Protein AF-A0A1H9GLL8-F1 (afdb_monomer_lite)

Foldseek 3Di:
DDDDDPDDPDDPDPPPDQDWAAALQPRDIDRCLQKWKWDADPVQEIATPNVPPDDDDIHIHGLALVRLLVCQVVVSRCVRSVHNHHYDNCRSVVVLVVLLVQLLLLLLVLVVVVQKDFDQVRLLVCLQPAQFQAKEFELPDDVVSVVVSVVSNCVSPVDDPDDRDRHHYFHPHHQCSNCVSNVHHRTGIMTGGPDPSSNSSVSSRVSSCSHHVHDD

InterPro domains:
  IPR007393 YlxR domain [PF04296] (21-96)
  IPR029064 Ribosomal protein eL30-like superfamily [G3DSA:3.30.1330.30] (104-204)
  IPR029064 Ribosomal protein eL30-like superfamily [SSF55315] (104-196)
  IPR035931 YlxR-like superfamily [G3DSA:3.30.1230.10] (15-103)
  IPR035931 YlxR-like superfamily [SSF64376] (20-101)
  IPR037465 YlxR [PTHR34215] (19-122)
  IPR037465 YlxR [cd00279] (19-95)

Structure (mmCIF, N/CA/C/O backbone):
data_AF-A0A1H9GLL8-F1
#
_entry.id   AF-A0A1H9GLL8-F1
#
loop_
_atom_site.group_PDB
_atom_site.id
_atom_site.type_symbol
_atom_site.label_atom_id
_atom_site.label_alt_id
_atom_site.label_comp_id
_atom_site.label_asym_id
_atom_site.label_entity_id
_atom_site.label_seq_id
_atom_site.pdbx_PDB_ins_code
_atom_site.Cartn_x
_atom_site.Cartn_y
_atom_site.Cartn_z
_atom_site.occupancy
_atom_site.B_iso_or_equiv
_atom_site.auth_seq_id
_atom_site.auth_comp_id
_atom_site.auth_asym_id
_atom_site.auth_atom_id
_atom_site.pdbx_PDB_model_num
ATOM 1 N N . MET A 1 1 ? -13.116 59.631 -13.041 1.00 41.41 1 MET A N 1
ATOM 2 C CA . MET A 1 1 ? -12.600 58.515 -13.862 1.00 41.41 1 MET A CA 1
ATOM 3 C C . MET A 1 1 ? -11.089 58.535 -13.702 1.00 41.41 1 MET A C 1
ATOM 5 O O . MET A 1 1 ? -10.508 59.546 -14.055 1.00 41.41 1 MET A O 1
ATOM 9 N N . SER A 1 2 ? -10.424 57.568 -13.083 1.00 37.31 2 SER A N 1
ATOM 10 C CA . SER A 1 2 ? -10.786 56.169 -12.841 1.00 37.31 2 SER A CA 1
ATOM 11 C C . SER A 1 2 ? -10.232 55.664 -11.504 1.00 37.31 2 SER A C 1
ATOM 13 O O . SER A 1 2 ? -9.112 55.996 -11.127 1.00 37.31 2 SER A O 1
ATOM 15 N N . GLU A 1 3 ? -11.035 54.842 -10.829 1.00 41.56 3 GLU A N 1
ATOM 16 C CA . GLU A 1 3 ? -10.584 53.762 -9.944 1.00 41.56 3 GLU A CA 1
ATOM 17 C C . GLU A 1 3 ? -9.612 52.844 -10.696 1.00 41.56 3 GLU A C 1
ATOM 19 O O . GLU A 1 3 ? -9.967 52.384 -11.780 1.00 41.56 3 GLU A O 1
ATOM 24 N N . ALA A 1 4 ? -8.421 52.602 -10.140 1.00 40.38 4 ALA A N 1
ATOM 25 C CA . ALA A 1 4 ? -7.662 51.342 -10.209 1.00 40.38 4 ALA A CA 1
ATOM 26 C C . ALA A 1 4 ? -6.206 51.592 -9.782 1.00 40.38 4 ALA A C 1
ATOM 28 O O . ALA A 1 4 ? -5.455 52.220 -10.517 1.00 40.38 4 ALA A O 1
ATOM 29 N N . ASP A 1 5 ? -5.861 51.170 -8.562 1.00 35.56 5 ASP A N 1
ATOM 30 C CA . ASP A 1 5 ? -4.626 50.420 -8.235 1.00 35.56 5 ASP A CA 1
ATOM 31 C C . ASP A 1 5 ? -4.426 50.337 -6.713 1.00 35.56 5 ASP A C 1
ATOM 33 O O . ASP A 1 5 ? -3.374 50.623 -6.146 1.00 35.56 5 ASP A O 1
ATOM 37 N N . ALA A 1 6 ? -5.486 49.903 -6.032 1.00 45.72 6 ALA A N 1
ATOM 38 C CA . ALA A 1 6 ? -5.388 49.286 -4.720 1.00 45.72 6 ALA A CA 1
ATOM 39 C C . ALA A 1 6 ? -5.644 47.788 -4.915 1.00 45.72 6 ALA A C 1
ATOM 41 O O . ALA A 1 6 ? -6.778 47.339 -4.786 1.00 45.72 6 ALA A O 1
ATOM 42 N N . ILE A 1 7 ? -4.613 47.029 -5.296 1.00 40.50 7 ILE A N 1
ATOM 43 C CA . ILE A 1 7 ? -4.676 45.563 -5.346 1.00 40.50 7 ILE A CA 1
ATOM 44 C C . ILE A 1 7 ? -3.429 44.982 -4.667 1.00 40.50 7 ILE A C 1
ATOM 46 O O . ILE A 1 7 ? -2.330 44.965 -5.210 1.00 40.50 7 ILE A O 1
ATOM 50 N N . GLU A 1 8 ? -3.686 44.544 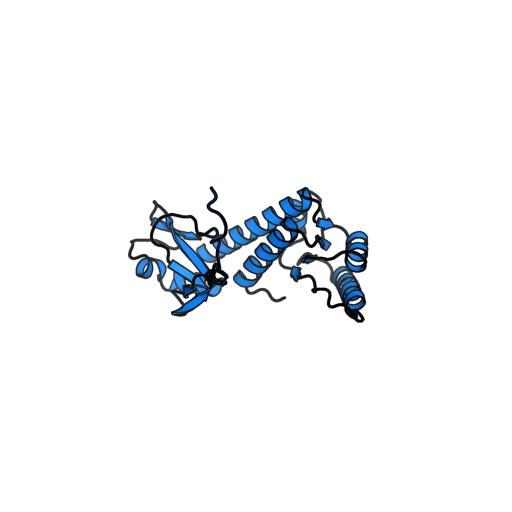-3.434 1.00 35.25 8 GLU A N 1
ATOM 51 C CA . GLU A 1 8 ? -3.253 43.278 -2.836 1.00 35.25 8 GLU A CA 1
ATOM 52 C C . GLU A 1 8 ? -1.754 43.001 -2.654 1.00 35.25 8 GLU A C 1
ATOM 54 O O . GLU A 1 8 ? -1.113 42.243 -3.378 1.00 35.25 8 GLU A O 1
ATOM 59 N N . THR A 1 9 ? -1.253 43.419 -1.495 1.00 42.22 9 THR A N 1
ATOM 60 C CA . THR A 1 9 ? -0.510 42.490 -0.636 1.00 42.22 9 THR A CA 1
ATOM 61 C C . THR A 1 9 ? -1.481 41.450 -0.067 1.00 42.22 9 THR A C 1
ATOM 63 O O . THR A 1 9 ? -2.143 41.722 0.934 1.00 42.22 9 THR A O 1
ATOM 66 N N . VAL A 1 10 ? -1.570 40.269 -0.685 1.00 37.16 10 VAL A N 1
ATOM 67 C CA . VAL A 1 10 ? -2.126 39.065 -0.042 1.00 37.16 10 VAL A CA 1
ATOM 68 C C . VAL A 1 10 ? -0.998 38.098 0.302 1.00 37.16 10 VAL A C 1
ATOM 70 O O . VAL A 1 10 ? -0.410 37.422 -0.537 1.00 37.16 10 VAL A O 1
ATOM 73 N N . GLU A 1 11 ? -0.666 38.181 1.583 1.00 33.22 11 GLU A N 1
ATOM 74 C CA . GLU A 1 11 ? -0.110 37.193 2.502 1.00 33.22 11 GLU A CA 1
ATOM 75 C C . GLU A 1 11 ? 0.256 35.816 1.926 1.00 33.22 11 GLU A C 1
ATOM 77 O O . GLU A 1 11 ? -0.575 35.004 1.522 1.00 33.22 11 GLU A O 1
ATOM 82 N N . ALA A 1 12 ? 1.551 35.523 2.015 1.00 38.59 12 ALA A N 1
ATOM 83 C CA . ALA A 1 12 ? 2.093 34.179 1.982 1.00 38.59 12 ALA A CA 1
ATOM 84 C C . ALA A 1 12 ? 1.701 33.421 3.267 1.00 38.59 12 ALA A C 1
ATOM 86 O O . ALA A 1 12 ? 2.494 33.362 4.202 1.00 38.59 12 ALA A O 1
ATOM 87 N N . ASP A 1 13 ? 0.494 32.850 3.319 1.00 36.88 13 ASP A N 1
ATOM 88 C CA . ASP A 1 13 ? 0.120 31.860 4.344 1.00 36.88 13 ASP A CA 1
ATOM 89 C C . ASP A 1 13 ? -0.990 30.895 3.860 1.00 36.88 13 ASP A C 1
ATOM 91 O O . ASP A 1 13 ? -2.105 30.884 4.367 1.00 36.88 13 ASP A O 1
ATOM 95 N N . ASP A 1 14 ? -0.706 30.068 2.842 1.00 40.28 14 ASP A N 1
ATOM 96 C CA . ASP A 1 14 ? -1.518 28.865 2.541 1.00 40.28 14 ASP A CA 1
ATOM 97 C C . ASP A 1 14 ? -0.665 27.692 2.024 1.00 40.28 14 ASP A C 1
ATOM 99 O O . ASP A 1 14 ? -0.966 27.018 1.038 1.00 40.28 14 ASP A O 1
ATOM 103 N N . LEU A 1 15 ? 0.439 27.403 2.716 1.00 43.69 15 LEU A N 1
ATOM 104 C CA . LEU A 1 15 ? 0.996 26.048 2.700 1.00 43.69 15 LEU A CA 1
ATOM 105 C C . LEU A 1 15 ? 0.209 25.235 3.730 1.00 43.69 15 LEU A C 1
ATOM 107 O O . LEU A 1 15 ? 0.651 25.045 4.863 1.00 43.69 15 LEU A O 1
ATOM 111 N N . GLY A 1 16 ? -1.004 24.829 3.341 1.00 46.88 16 GLY A N 1
ATOM 112 C CA . GLY A 1 16 ? -1.979 24.150 4.189 1.00 46.88 16 GLY A CA 1
ATOM 113 C C . GLY A 1 16 ? -1.346 23.107 5.111 1.00 46.88 16 GLY A C 1
ATOM 114 O O . GLY A 1 16 ? -0.879 22.060 4.663 1.00 46.88 16 GLY A O 1
ATOM 115 N N . ARG A 1 17 ? -1.345 23.392 6.419 1.00 57.06 17 ARG A N 1
ATOM 116 C CA . ARG A 1 17 ? -0.891 22.458 7.457 1.00 57.06 17 ARG A CA 1
ATOM 117 C C . ARG A 1 17 ? -1.584 21.111 7.262 1.00 57.06 17 ARG A C 1
ATOM 119 O O . ARG A 1 17 ? -2.816 21.032 7.322 1.00 57.06 17 ARG A O 1
ATOM 126 N N . GLU A 1 18 ? -0.802 20.051 7.051 1.00 74.44 18 GLU A N 1
ATOM 127 C CA . GLU A 1 18 ? -1.325 18.686 7.060 1.00 74.44 18 GLU A CA 1
ATOM 128 C C . GLU A 1 18 ? -2.116 18.480 8.352 1.00 74.44 18 GLU A C 1
ATOM 130 O O . GLU A 1 18 ? -1.617 18.685 9.457 1.00 74.44 18 GLU A O 1
ATOM 135 N N . ARG A 1 19 ? -3.399 18.130 8.215 1.00 91.69 19 ARG A N 1
ATOM 136 C CA . ARG A 1 19 ? -4.266 17.940 9.375 1.00 91.69 19 ARG A CA 1
ATOM 137 C C . ARG A 1 19 ? -3.704 16.799 10.215 1.00 91.69 19 ARG A C 1
ATOM 139 O O . ARG A 1 19 ? -3.467 15.710 9.699 1.00 91.69 19 ARG A O 1
ATOM 146 N N . GLU A 1 20 ? -3.546 17.039 11.508 1.00 95.62 20 GLU A N 1
ATOM 147 C CA . GLU A 1 20 ? -3.076 16.028 12.449 1.00 95.62 20 GLU A CA 1
ATOM 148 C C . GLU A 1 20 ? -4.243 15.345 13.165 1.00 95.62 20 GLU A C 1
ATOM 150 O O . GLU A 1 20 ? -5.324 15.920 13.369 1.00 95.62 20 GLU A O 1
ATOM 155 N N . ARG A 1 21 ? -4.039 14.086 13.549 1.00 97.25 21 ARG A N 1
ATOM 156 C CA . ARG A 1 21 ? -5.002 13.281 14.305 1.00 97.25 21 ARG A CA 1
ATOM 157 C C . ARG A 1 21 ? -4.274 12.396 15.304 1.00 97.25 21 ARG A C 1
ATOM 159 O O . ARG A 1 21 ? -3.101 12.078 15.150 1.00 97.25 21 ARG A O 1
ATOM 166 N N . THR A 1 22 ? -5.000 11.959 16.325 1.00 98.12 22 THR A N 1
ATOM 167 C CA . THR A 1 22 ? -4.457 11.067 17.349 1.00 98.12 22 THR A CA 1
ATOM 168 C C . THR A 1 22 ? -4.755 9.611 17.013 1.00 98.12 22 THR A C 1
ATOM 170 O O . THR A 1 22 ? -5.918 9.233 16.845 1.00 98.12 22 THR A O 1
ATOM 173 N N . CYS A 1 23 ? -3.720 8.775 16.977 1.00 98.56 23 CYS A N 1
ATOM 174 C CA . CYS A 1 23 ? -3.880 7.328 16.882 1.00 98.56 23 CYS A CA 1
ATOM 175 C C . CYS A 1 23 ? -4.535 6.782 18.163 1.00 98.56 23 CYS A C 1
ATOM 177 O O . CYS A 1 23 ? -4.036 6.999 19.268 1.00 98.56 23 CYS A O 1
ATOM 179 N N . ILE A 1 24 ? -5.632 6.030 18.046 1.00 98.38 24 ILE A N 1
ATOM 180 C CA . ILE A 1 24 ? -6.344 5.483 19.218 1.00 98.38 24 ILE A CA 1
ATOM 181 C C . ILE A 1 24 ? -5.533 4.425 19.981 1.00 98.38 24 ILE A C 1
ATOM 183 O O . ILE A 1 24 ? -5.815 4.183 21.157 1.00 98.38 24 ILE A O 1
ATOM 187 N N . VAL A 1 25 ? -4.538 3.824 19.319 1.00 98.25 25 VAL A N 1
ATOM 188 C CA . VAL A 1 25 ? -3.659 2.785 19.869 1.00 98.25 25 VAL A CA 1
ATOM 189 C C . VAL A 1 25 ? -2.467 3.414 20.583 1.00 98.25 25 VAL A C 1
ATOM 191 O O . VAL A 1 25 ? -2.325 3.250 21.791 1.00 98.25 25 VAL A O 1
ATOM 194 N N . THR A 1 26 ? -1.640 4.172 19.854 1.00 97.75 26 THR A N 1
ATOM 195 C CA . THR A 1 26 ? -0.377 4.723 20.378 1.00 97.75 26 THR A CA 1
ATOM 196 C C . THR A 1 26 ? -0.556 6.038 21.130 1.00 97.75 26 THR A C 1
ATOM 198 O O . THR A 1 26 ? 0.344 6.450 21.851 1.00 97.75 26 THR A O 1
ATOM 201 N N . ARG A 1 27 ? -1.701 6.713 20.957 1.00 97.75 27 ARG A N 1
ATOM 202 C CA . ARG A 1 27 ? -1.983 8.071 21.459 1.00 97.75 27 ARG A CA 1
ATOM 203 C C . ARG A 1 27 ? -1.059 9.164 20.920 1.00 97.75 27 ARG A C 1
ATOM 205 O O . ARG A 1 27 ? -1.155 10.300 21.370 1.00 97.75 27 ARG A O 1
ATOM 212 N N . GLN A 1 28 ? -0.239 8.856 19.920 1.00 98.00 28 GLN A N 1
ATOM 213 C CA . GLN A 1 28 ? 0.573 9.847 19.222 1.00 98.00 28 GLN A CA 1
ATOM 214 C C . GLN A 1 28 ? -0.295 10.710 18.304 1.00 98.00 28 GLN A C 1
ATOM 216 O O . GLN A 1 28 ? -1.242 10.211 17.685 1.00 98.00 28 GLN A O 1
ATOM 221 N N . VAL A 1 29 ? 0.047 11.995 18.224 1.00 97.88 29 VAL A N 1
ATOM 222 C CA . VAL A 1 29 ? -0.465 12.932 17.223 1.00 97.88 29 VAL A CA 1
ATOM 223 C C . VAL A 1 29 ? 0.399 12.778 15.977 1.00 97.88 29 VAL A C 1
ATOM 225 O O . VAL A 1 29 ? 1.619 12.872 16.063 1.00 97.88 29 VAL A O 1
ATOM 228 N N . LEU A 1 30 ? -0.231 12.457 14.852 1.00 96.75 30 LEU A N 1
ATOM 229 C CA . LEU A 1 30 ? 0.436 12.189 13.583 1.00 96.75 30 LEU A CA 1
ATOM 230 C C . LEU A 1 30 ? -0.312 12.904 12.450 1.00 96.75 30 LEU A C 1
ATOM 232 O O . LEU A 1 30 ? -1.535 13.090 12.556 1.00 96.75 30 LEU A O 1
ATOM 236 N N . PRO A 1 31 ? 0.371 13.247 11.347 1.00 96.12 31 PRO A N 1
ATOM 237 C CA . PRO A 1 31 ? -0.291 13.684 10.127 1.00 96.12 31 PRO A CA 1
ATOM 238 C C . PRO A 1 31 ? -1.320 12.651 9.659 1.00 96.12 31 PRO A C 1
ATOM 240 O O . PRO A 1 31 ? -1.116 11.441 9.782 1.00 96.12 31 PRO A O 1
ATOM 243 N N . GLU A 1 32 ? -2.440 13.093 9.081 1.00 95.06 32 GLU A N 1
ATOM 244 C CA . GLU A 1 32 ? -3.450 12.160 8.571 1.00 95.06 32 GLU A CA 1
ATOM 245 C C . GLU A 1 32 ? -2.872 11.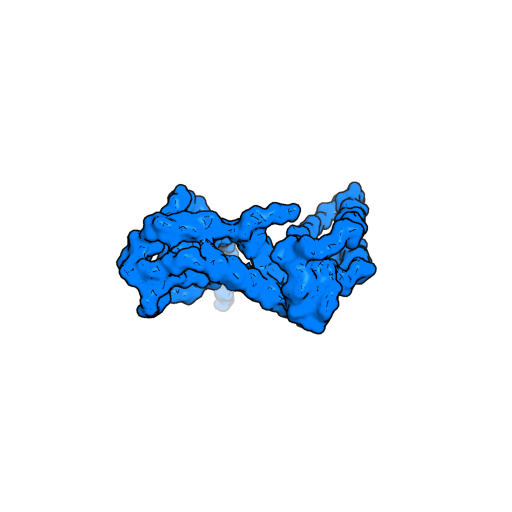178 7.532 1.00 95.06 32 GLU A C 1
ATOM 247 O O . GLU A 1 32 ? -3.374 10.058 7.410 1.00 95.06 32 GLU A O 1
ATOM 252 N N . THR A 1 33 ? -1.849 11.578 6.767 1.00 93.94 33 THR A N 1
ATOM 253 C CA . THR A 1 33 ? -1.090 10.751 5.800 1.00 93.94 33 THR A CA 1
ATOM 254 C C . THR A 1 33 ? -0.463 9.505 6.426 1.00 93.94 33 THR A C 1
ATOM 256 O O . THR A 1 33 ? -0.373 8.478 5.751 1.00 93.94 33 THR A O 1
ATOM 259 N N . ASP A 1 34 ? -0.183 9.544 7.726 1.00 96.19 34 ASP A N 1
ATOM 260 C CA . ASP A 1 34 ? 0.395 8.450 8.511 1.00 96.19 34 ASP A CA 1
ATOM 261 C C . ASP A 1 34 ? -0.656 7.618 9.258 1.00 96.19 34 ASP A C 1
ATOM 263 O O . ASP A 1 34 ? -0.328 6.736 10.058 1.00 96.19 34 ASP A O 1
ATOM 267 N N . LEU A 1 35 ? -1.937 7.877 8.992 1.00 97.69 35 LEU A N 1
ATOM 268 C CA . LEU A 1 35 ? -3.063 7.256 9.671 1.00 97.69 35 LEU A CA 1
ATOM 269 C C . LEU A 1 35 ? -4.089 6.685 8.677 1.00 97.69 35 LEU A C 1
ATOM 271 O O . LEU A 1 35 ? -4.272 7.143 7.542 1.00 97.69 35 LEU A O 1
ATOM 275 N N . ILE A 1 36 ? -4.830 5.685 9.141 1.00 98.12 36 ILE A N 1
ATOM 276 C CA . ILE A 1 36 ? -6.033 5.155 8.507 1.00 98.12 36 ILE A CA 1
ATOM 277 C C . ILE A 1 36 ? -7.236 5.568 9.350 1.00 98.12 36 ILE A C 1
ATOM 279 O O . ILE A 1 36 ? -7.269 5.355 10.565 1.00 98.12 36 ILE A O 1
ATOM 283 N N . ARG A 1 37 ? -8.241 6.147 8.688 1.00 98.12 37 ARG A N 1
ATOM 284 C CA . ARG A 1 37 ? -9.534 6.451 9.295 1.00 98.12 37 ARG A CA 1
ATOM 285 C C . ARG A 1 37 ? -10.421 5.212 9.263 1.00 98.12 37 ARG A C 1
ATOM 287 O O . ARG A 1 37 ? -10.529 4.561 8.229 1.00 98.12 37 ARG A O 1
ATOM 294 N N . PHE A 1 38 ? -11.104 4.941 10.364 1.00 98.50 38 PHE A N 1
ATOM 295 C CA . PHE A 1 38 ? -12.112 3.896 10.488 1.00 98.50 38 PHE A CA 1
ATOM 296 C C . PHE A 1 38 ? -13.443 4.498 10.918 1.00 98.50 38 PHE A C 1
ATOM 298 O O . PHE A 1 38 ? -13.473 5.412 11.747 1.00 98.50 38 PHE A O 1
ATOM 305 N N . VAL A 1 39 ? -14.535 3.989 10.359 1.00 97.44 39 VAL A N 1
ATOM 306 C CA . VAL A 1 39 ? -15.902 4.463 10.615 1.00 97.44 39 VAL A CA 1
ATOM 307 C C . VAL A 1 39 ? -16.847 3.274 10.823 1.00 97.44 39 VAL A C 1
ATOM 309 O O . VAL A 1 39 ? -16.548 2.176 10.345 1.00 97.44 39 VAL A O 1
ATOM 312 N N . PRO A 1 40 ? -17.976 3.462 11.525 1.00 96.62 40 PRO A N 1
ATOM 313 C CA . PRO A 1 40 ? -19.048 2.478 11.557 1.00 96.62 40 PRO A CA 1
ATOM 314 C C . PRO A 1 40 ? -19.779 2.441 10.212 1.00 96.62 40 PRO A C 1
ATOM 316 O O . PRO A 1 40 ? -20.176 3.481 9.685 1.00 96.62 40 PRO A O 1
ATOM 319 N N . ALA A 1 41 ? -19.986 1.245 9.679 1.00 93.94 41 ALA A N 1
ATOM 320 C CA . ALA A 1 41 ? -20.963 0.993 8.633 1.00 93.94 41 ALA A CA 1
ATOM 321 C C . ALA A 1 41 ? -22.385 0.898 9.235 1.00 93.94 41 ALA A C 1
ATOM 323 O O . ALA A 1 41 ? -22.528 0.724 10.450 1.00 93.94 41 ALA A O 1
ATOM 324 N N . PRO A 1 42 ? -23.450 1.022 8.416 1.00 92.75 42 PRO A N 1
ATOM 325 C CA . PRO A 1 42 ? -24.834 0.972 8.900 1.00 92.75 42 PRO A CA 1
ATOM 326 C C . PRO A 1 42 ? -25.213 -0.331 9.617 1.00 92.75 42 PRO A C 1
ATOM 328 O O . PRO A 1 42 ? -26.085 -0.324 10.477 1.00 92.75 42 PRO A O 1
ATOM 331 N N . ASP A 1 43 ? -24.543 -1.434 9.286 1.00 93.38 43 ASP A N 1
ATOM 332 C CA . ASP A 1 43 ? -24.703 -2.752 9.912 1.00 93.38 43 ASP A CA 1
ATOM 333 C C . ASP A 1 43 ? -23.935 -2.895 11.244 1.00 93.38 43 ASP A C 1
ATOM 335 O O . ASP A 1 43 ? -23.949 -3.957 11.863 1.00 93.38 43 ASP A O 1
ATOM 339 N N . GLY A 1 44 ? -23.245 -1.839 11.690 1.00 92.50 44 GLY A N 1
ATOM 340 C CA . GLY A 1 44 ? -22.419 -1.838 12.896 1.00 92.50 44 GLY A CA 1
ATOM 341 C C . GLY A 1 44 ? -21.005 -2.389 12.690 1.00 92.50 44 GLY A C 1
ATOM 342 O O . GLY A 1 44 ? -20.231 -2.443 13.651 1.00 92.50 44 GLY A O 1
ATOM 343 N N . THR A 1 45 ? -20.616 -2.767 11.472 1.00 95.88 45 THR A N 1
ATOM 344 C CA . THR A 1 45 ? -19.255 -3.239 11.188 1.00 95.88 45 THR A CA 1
ATOM 345 C C . THR A 1 45 ? -18.279 -2.062 11.107 1.00 95.88 45 THR A C 1
ATOM 347 O O . THR A 1 45 ? -18.591 -1.005 10.562 1.00 95.88 45 THR A O 1
ATOM 350 N N . VAL A 1 46 ? -17.067 -2.212 11.642 1.00 97.44 46 VAL A N 1
ATOM 351 C CA . VAL A 1 46 ? -16.002 -1.208 11.472 1.00 97.44 46 VAL A CA 1
ATOM 352 C C . VAL A 1 46 ? -15.361 -1.365 10.096 1.00 97.44 46 VAL A C 1
ATOM 354 O O . VAL A 1 46 ? -14.859 -2.438 9.770 1.00 97.44 46 VAL A O 1
ATOM 357 N N . VAL A 1 47 ? -15.314 -0.282 9.318 1.00 95.75 47 VAL A N 1
ATOM 358 C CA . VAL A 1 47 ? -14.723 -0.268 7.972 1.00 95.75 47 VAL A CA 1
ATOM 359 C C . VAL A 1 47 ? -13.605 0.762 7.847 1.00 95.75 47 VAL A C 1
ATOM 361 O O . VAL A 1 47 ? -13.629 1.816 8.486 1.00 95.75 47 VAL A O 1
ATOM 364 N N . ALA A 1 48 ? -12.620 0.461 7.000 1.00 97.25 48 ALA A N 1
ATOM 365 C CA . ALA A 1 48 ? -11.513 1.359 6.695 1.00 97.25 48 ALA A CA 1
ATOM 366 C C . ALA A 1 48 ? -11.913 2.393 5.631 1.00 97.25 48 ALA A C 1
ATOM 368 O O . ALA A 1 48 ? -12.120 2.071 4.460 1.00 97.25 48 ALA A O 1
ATOM 369 N N . ASP A 1 49 ? -11.956 3.664 6.016 1.00 96.81 49 ASP A N 1
ATOM 370 C CA . ASP A 1 49 ? -12.190 4.789 5.116 1.00 96.81 49 ASP A CA 1
ATOM 371 C C . ASP A 1 49 ? -10.868 5.252 4.484 1.00 96.81 49 ASP A C 1
ATOM 373 O O . ASP A 1 49 ? -10.306 6.304 4.803 1.00 96.81 49 ASP A O 1
ATOM 377 N N . LEU A 1 50 ? -10.346 4.437 3.563 1.00 94.12 50 LEU A N 1
ATOM 378 C CA . LEU A 1 50 ? -9.041 4.664 2.932 1.00 94.12 50 LEU A CA 1
ATOM 379 C C . LEU A 1 50 ? -8.963 5.964 2.118 1.00 94.12 50 LEU A C 1
ATOM 381 O O . LEU A 1 50 ? -7.847 6.427 1.855 1.00 94.12 50 LEU A O 1
ATOM 385 N N . ARG A 1 51 ? -10.114 6.524 1.713 1.00 91.31 51 ARG A N 1
ATOM 386 C CA . ARG A 1 51 ? -10.242 7.784 0.960 1.00 91.31 51 ARG A CA 1
ATOM 387 C C . ARG A 1 51 ? -10.631 8.979 1.835 1.00 91.31 51 ARG A C 1
ATOM 389 O O . ARG A 1 51 ? -10.596 10.092 1.321 1.00 91.31 51 ARG A O 1
ATOM 396 N N . ARG A 1 52 ? -10.967 8.762 3.112 1.00 94.25 52 ARG A N 1
ATOM 397 C CA . ARG A 1 52 ? -11.384 9.787 4.088 1.00 94.25 52 ARG A CA 1
ATOM 398 C C . ARG A 1 52 ? -12.641 10.555 3.663 1.00 94.25 52 ARG A C 1
ATOM 400 O O . ARG A 1 52 ? -12.707 11.771 3.814 1.00 94.25 52 ARG A O 1
ATOM 407 N N . ARG A 1 53 ? -13.618 9.862 3.074 1.00 94.81 53 ARG A N 1
ATOM 408 C CA . ARG A 1 53 ? -14.831 10.479 2.498 1.00 94.81 53 ARG A CA 1
ATOM 409 C C . ARG A 1 53 ? -16.133 9.979 3.106 1.00 94.81 53 ARG A C 1
ATOM 411 O O . ARG A 1 53 ? -17.186 10.507 2.762 1.00 94.81 53 ARG A O 1
ATOM 418 N N . LEU A 1 54 ? -16.088 8.977 3.981 1.00 94.56 54 LEU A N 1
ATOM 419 C CA . LEU A 1 54 ? -17.307 8.445 4.579 1.00 94.56 54 LEU A CA 1
ATOM 420 C C . LEU A 1 54 ? -17.857 9.415 5.643 1.00 94.56 54 LEU A C 1
ATOM 422 O O . LEU A 1 54 ? -17.075 10.020 6.389 1.00 94.56 54 LEU A O 1
ATOM 426 N N . PRO A 1 55 ? -19.185 9.602 5.722 1.00 93.38 55 PRO A N 1
ATOM 427 C CA . PRO A 1 55 ? -19.785 10.516 6.687 1.00 93.38 55 PRO A CA 1
ATOM 428 C C . PRO A 1 55 ? -19.646 10.000 8.128 1.00 93.38 55 PRO A C 1
ATOM 430 O O . PRO A 1 55 ? -19.325 8.838 8.374 1.00 93.38 55 PRO A O 1
ATOM 433 N N . GLY A 1 56 ? -19.913 10.878 9.096 1.00 90.50 56 GLY A N 1
ATOM 434 C CA . GLY A 1 56 ? -20.003 10.518 10.513 1.00 90.50 56 GLY A CA 1
ATOM 435 C C . GLY A 1 56 ? -18.682 10.547 11.289 1.00 90.50 56 GLY A C 1
ATOM 436 O O . GLY A 1 56 ? -17.627 10.971 10.804 1.00 90.50 56 GLY A O 1
ATOM 437 N N . ARG A 1 57 ? -18.749 10.121 12.555 1.00 93.00 57 ARG A N 1
ATOM 438 C CA . ARG A 1 57 ? -17.589 10.068 13.454 1.00 93.00 57 ARG A CA 1
ATOM 439 C C . ARG A 1 57 ? -16.648 8.956 13.001 1.00 93.00 57 ARG A C 1
ATOM 441 O O . ARG A 1 57 ? -17.029 7.793 12.980 1.00 93.00 57 ARG A O 1
ATOM 448 N N . GLY A 1 58 ? -15.408 9.325 12.691 1.00 96.06 58 GLY A N 1
ATOM 449 C CA . GLY A 1 58 ? -14.332 8.368 12.455 1.00 96.06 58 GLY A CA 1
ATOM 450 C C . GLY A 1 58 ? -13.274 8.420 13.548 1.00 96.06 58 GLY A C 1
ATOM 451 O O . GLY A 1 58 ? -13.146 9.422 14.254 1.00 96.06 58 GLY A O 1
ATOM 452 N N . VAL A 1 59 ? -12.506 7.345 13.658 1.00 98.06 59 VAL A N 1
ATOM 453 C CA . VAL A 1 59 ? -11.332 7.226 14.532 1.00 98.06 59 VAL A CA 1
ATOM 454 C C . VAL A 1 59 ? -10.108 6.875 13.703 1.00 98.06 59 VAL A C 1
ATOM 456 O O . VAL A 1 59 ? -10.240 6.398 12.579 1.00 98.06 59 VAL A O 1
ATOM 459 N N . TRP A 1 60 ? -8.921 7.123 14.242 1.00 98.50 60 TRP A N 1
ATOM 460 C CA . TRP A 1 60 ? -7.677 7.019 13.489 1.00 98.50 60 TRP A CA 1
ATOM 461 C C . TRP A 1 60 ? -6.736 6.007 14.129 1.00 98.50 60 TRP A C 1
ATOM 463 O O . TRP A 1 60 ? -6.591 5.969 15.351 1.00 98.50 60 TRP A O 1
ATOM 473 N N . VAL A 1 61 ? -6.097 5.191 13.301 1.00 98.62 61 VAL A N 1
ATOM 474 C CA . VAL A 1 61 ? -5.051 4.238 13.695 1.00 98.62 61 VAL A CA 1
ATOM 475 C C . VAL A 1 61 ? -3.841 4.485 12.801 1.00 98.62 61 VAL A C 1
ATOM 477 O O . VAL A 1 61 ? -4.022 4.829 11.637 1.00 98.62 61 VAL A O 1
ATOM 480 N N . SER A 1 62 ? -2.626 4.325 13.323 1.00 98.44 62 SER A N 1
ATOM 481 C CA . SER A 1 62 ? -1.387 4.348 12.533 1.00 98.44 62 SER A CA 1
ATOM 482 C C . SER A 1 62 ? -1.495 3.467 11.290 1.00 98.44 62 SER A C 1
ATOM 484 O O . SER A 1 62 ? -2.138 2.417 11.326 1.00 98.44 62 SER A O 1
ATOM 486 N N . LEU A 1 63 ? -0.889 3.917 10.189 1.00 97.88 63 LEU A N 1
ATOM 487 C CA . LEU A 1 63 ? -0.757 3.171 8.937 1.00 97.88 63 LEU A CA 1
ATOM 488 C C . LEU A 1 63 ? 0.196 1.980 9.130 1.00 97.88 63 LEU A C 1
ATOM 490 O O . LEU A 1 63 ? 1.321 1.980 8.647 1.00 97.88 63 LEU A O 1
ATOM 494 N N . ASP A 1 64 ? -0.268 0.995 9.887 1.00 97.94 64 ASP A N 1
ATOM 495 C CA . ASP A 1 64 ? 0.500 -0.140 10.379 1.00 97.94 64 ASP A CA 1
ATOM 496 C C . ASP A 1 64 ? -0.471 -1.292 10.688 1.00 97.94 64 ASP A C 1
ATOM 498 O O . ASP A 1 64 ? -1.479 -1.114 11.390 1.00 97.94 64 ASP A O 1
ATOM 502 N N . ARG A 1 65 ? -0.191 -2.472 10.134 1.00 98.44 65 ARG A N 1
ATOM 503 C CA . ARG A 1 65 ? -1.045 -3.656 10.258 1.00 98.44 65 ARG A CA 1
ATOM 504 C C . ARG A 1 65 ? -1.159 -4.141 11.699 1.00 98.44 65 ARG A C 1
ATOM 506 O O . ARG A 1 65 ? -2.264 -4.474 12.136 1.00 98.44 65 ARG A O 1
ATOM 513 N N . GLU A 1 66 ? -0.067 -4.133 12.457 1.00 98.25 66 GLU A N 1
ATOM 514 C CA . GLU A 1 66 ? -0.057 -4.546 13.861 1.00 98.25 66 GLU A CA 1
ATOM 515 C C . GLU A 1 66 ? -0.891 -3.601 14.723 1.00 98.25 6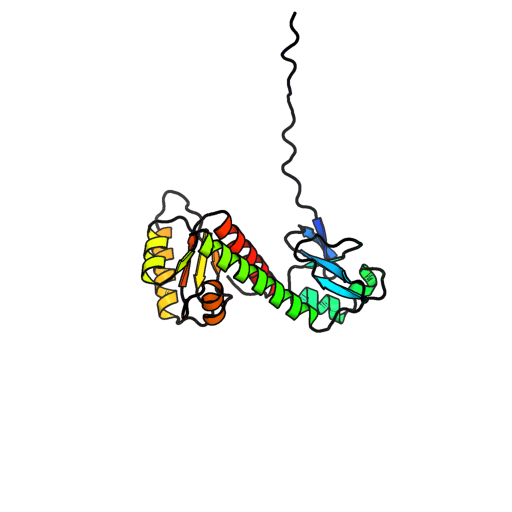6 GLU A C 1
ATOM 517 O O . GLU A 1 66 ? -1.637 -4.053 15.593 1.00 98.25 66 GLU A O 1
ATOM 522 N N . ARG A 1 67 ? -0.853 -2.292 14.450 1.00 98.56 67 ARG A N 1
ATOM 523 C CA . ARG A 1 67 ? -1.690 -1.315 15.165 1.00 98.56 67 ARG A CA 1
ATOM 524 C C . ARG A 1 67 ? -3.169 -1.507 14.876 1.00 98.56 67 ARG A C 1
ATOM 526 O O . ARG A 1 67 ? -3.980 -1.398 15.797 1.00 98.56 67 ARG A O 1
ATOM 533 N N . VAL A 1 68 ? -3.543 -1.846 13.644 1.00 98.62 68 VAL A N 1
ATOM 534 C CA . VAL A 1 68 ? -4.937 -2.207 13.341 1.00 98.62 68 VAL A CA 1
ATOM 535 C C . VAL A 1 68 ? -5.334 -3.484 14.085 1.00 98.62 68 VAL A C 1
ATOM 537 O O . VAL A 1 68 ? -6.374 -3.492 14.745 1.00 98.62 68 VAL A O 1
ATOM 540 N N . ALA A 1 69 ? -4.496 -4.523 14.070 1.00 98.50 69 ALA A N 1
ATOM 541 C CA . ALA A 1 69 ? -4.753 -5.768 14.799 1.00 98.50 69 ALA A CA 1
ATOM 542 C C . ALA A 1 69 ? -4.876 -5.540 16.319 1.00 98.50 69 ALA A C 1
ATOM 544 O O . ALA A 1 69 ? -5.771 -6.078 16.976 1.00 98.50 69 ALA A O 1
ATOM 545 N N . GLU A 1 70 ? -4.028 -4.683 16.887 1.00 98.50 70 GLU A N 1
ATOM 546 C CA . GLU A 1 70 ? -4.078 -4.295 18.293 1.00 98.50 70 GLU A CA 1
ATOM 547 C C . GLU A 1 70 ? -5.389 -3.571 18.637 1.00 98.50 70 GLU A C 1
ATOM 549 O O . GLU A 1 70 ? -6.001 -3.870 19.668 1.00 98.50 70 GLU A O 1
ATOM 554 N N . ALA A 1 71 ? -5.852 -2.662 17.771 1.00 98.31 71 ALA A N 1
ATOM 555 C CA . ALA A 1 71 ? -7.118 -1.956 17.949 1.00 98.31 71 ALA A CA 1
ATOM 556 C C . ALA A 1 71 ? -8.326 -2.905 17.949 1.00 98.31 71 ALA A C 1
ATOM 558 O O . ALA A 1 71 ? -9.241 -2.715 18.757 1.00 98.31 71 ALA A O 1
ATOM 559 N N . VAL A 1 72 ? -8.309 -3.933 17.089 1.00 98.06 72 VAL A N 1
ATOM 560 C CA . VAL A 1 72 ? -9.322 -5.002 17.061 1.00 98.06 72 VAL A CA 1
ATOM 561 C C . VAL A 1 72 ? -9.284 -5.796 18.366 1.00 98.06 72 VAL A C 1
ATOM 563 O O . VAL A 1 72 ? -10.277 -5.840 19.090 1.00 98.06 72 VAL A O 1
ATOM 566 N N . ARG A 1 73 ? -8.121 -6.356 18.719 1.00 97.81 73 ARG A N 1
ATOM 567 C CA . ARG A 1 73 ? -7.944 -7.224 19.894 1.00 97.81 73 ARG A CA 1
ATOM 568 C C . ARG A 1 73 ? -8.313 -6.536 21.209 1.00 97.81 73 ARG A C 1
ATOM 570 O O . ARG A 1 73 ? -8.870 -7.169 22.098 1.00 97.81 73 ARG A O 1
ATOM 577 N N . LYS A 1 74 ? -7.995 -5.245 21.349 1.00 96.81 74 LYS A N 1
ATOM 578 C CA . LYS A 1 74 ? -8.317 -4.437 22.540 1.00 96.81 74 LYS A CA 1
ATOM 579 C C . LYS A 1 74 ? -9.715 -3.801 22.489 1.00 96.81 74 LYS A C 1
ATOM 581 O O . LYS A 1 74 ? -10.044 -3.015 23.375 1.00 96.81 74 LYS A O 1
ATOM 586 N N . ASN A 1 75 ? -10.517 -4.095 21.461 1.00 95.50 75 ASN A N 1
ATOM 587 C CA . ASN A 1 75 ? -11.845 -3.520 21.233 1.00 95.50 75 ASN A CA 1
ATOM 588 C C . ASN A 1 75 ? -11.869 -1.973 21.310 1.00 95.50 75 ASN A C 1
ATOM 590 O O . ASN A 1 75 ? -12.782 -1.356 21.866 1.00 95.50 75 ASN A O 1
ATOM 594 N N . LEU A 1 76 ? -10.831 -1.316 20.777 1.00 97.56 76 LEU A N 1
ATOM 595 C CA . LEU A 1 76 ? -10.677 0.141 20.891 1.00 97.56 76 LEU A CA 1
ATOM 596 C C . LEU A 1 76 ? -11.652 0.905 19.994 1.00 97.56 76 LEU A C 1
ATOM 598 O O . LEU A 1 76 ? -11.998 2.046 20.303 1.00 97.56 76 LEU A O 1
ATOM 602 N N . PHE A 1 77 ? -12.109 0.290 18.902 1.00 97.75 77 PHE A N 1
ATOM 603 C CA . PHE A 1 77 ? -13.044 0.919 17.975 1.00 97.75 77 PHE A CA 1
ATOM 604 C C . PHE A 1 77 ? -14.381 1.243 18.640 1.00 97.75 77 PHE A C 1
ATOM 606 O O . PHE A 1 77 ? -14.808 2.391 18.558 1.00 97.75 77 PHE A O 1
ATOM 613 N N . ALA A 1 78 ? -14.994 0.299 19.363 1.00 94.62 78 ALA A N 1
ATOM 614 C CA . ALA A 1 78 ? -16.262 0.531 20.060 1.00 94.62 78 ALA A CA 1
ATOM 615 C C . ALA A 1 78 ? -16.162 1.680 21.072 1.00 94.62 78 ALA A C 1
ATOM 617 O O . ALA A 1 78 ? -16.980 2.605 21.069 1.00 94.62 78 ALA A O 1
ATOM 618 N N . ARG A 1 79 ? -15.086 1.686 21.868 1.00 92.81 79 ARG A N 1
ATOM 619 C CA . ARG A 1 79 ? -14.819 2.742 22.851 1.00 92.81 79 ARG A CA 1
ATOM 620 C C . ARG A 1 79 ? -14.638 4.116 22.199 1.00 92.81 79 ARG A C 1
ATOM 622 O O . ARG A 1 79 ? -15.218 5.093 22.667 1.00 92.81 79 ARG A O 1
ATOM 629 N N . SER A 1 80 ? -13.828 4.210 21.146 1.00 94.44 80 SER A N 1
ATOM 630 C CA . SER A 1 80 ? -13.474 5.497 20.533 1.00 94.44 80 SER A CA 1
ATOM 631 C C . SER A 1 80 ? -14.552 6.034 19.585 1.00 94.44 80 SER A C 1
ATOM 633 O O . SER A 1 80 ? -14.724 7.251 19.485 1.00 94.44 80 SER A O 1
ATOM 635 N N . LEU A 1 81 ? -15.303 5.154 18.916 1.00 95.25 81 LEU A N 1
ATOM 636 C CA . LEU A 1 81 ? -16.442 5.535 18.074 1.00 95.25 81 LEU A CA 1
ATOM 637 C C . LEU A 1 81 ? -17.687 5.890 18.895 1.00 95.25 81 LEU A C 1
ATOM 639 O O . LEU A 1 81 ? -18.568 6.559 18.361 1.00 95.25 81 LEU A O 1
ATOM 643 N N . LYS A 1 82 ? -17.735 5.516 20.184 1.00 91.88 82 LYS A N 1
ATOM 644 C CA . LYS A 1 82 ? -18.892 5.705 21.078 1.00 91.88 82 LYS A CA 1
ATOM 645 C C . LYS A 1 82 ? -20.172 5.080 20.508 1.00 91.88 82 LYS A C 1
ATOM 647 O O . LYS A 1 82 ? -21.246 5.668 20.589 1.00 91.88 82 LYS A O 1
ATOM 652 N N . ALA A 1 83 ? -20.036 3.904 19.904 1.00 90.19 83 ALA A N 1
ATOM 653 C CA . ALA A 1 83 ? -21.120 3.174 19.261 1.00 90.19 83 ALA A CA 1
ATOM 654 C C . ALA A 1 83 ? -20.944 1.667 19.481 1.00 90.19 83 ALA A C 1
ATOM 656 O O . ALA A 1 83 ? -19.820 1.186 19.650 1.00 90.19 83 ALA A O 1
ATOM 657 N N . ALA A 1 84 ? -22.052 0.925 19.454 1.00 90.75 84 ALA A N 1
ATOM 658 C CA . ALA A 1 84 ? -22.035 -0.533 19.451 1.00 90.75 84 ALA A CA 1
ATOM 659 C C . ALA A 1 84 ? -21.594 -1.022 18.065 1.00 90.75 84 ALA A C 1
ATOM 661 O O . ALA A 1 84 ? -22.409 -1.170 17.159 1.00 90.75 84 ALA A O 1
ATOM 662 N N . VAL A 1 85 ? -20.286 -1.203 17.892 1.00 95.12 85 VAL A N 1
ATOM 663 C CA . VAL A 1 85 ? -19.684 -1.641 16.629 1.00 95.12 85 VAL A CA 1
ATOM 664 C C . VAL A 1 85 ? -18.864 -2.901 16.827 1.00 95.12 85 VAL A C 1
ATOM 666 O O . VAL A 1 85 ? -18.319 -3.141 17.908 1.00 95.12 85 VAL A O 1
ATOM 669 N N . LYS A 1 86 ? -18.723 -3.675 15.756 1.00 94.00 86 LYS A N 1
ATOM 670 C CA . LYS A 1 86 ? -17.890 -4.872 15.717 1.00 94.00 86 LYS A CA 1
ATOM 671 C C . LYS A 1 86 ? -16.767 -4.678 14.709 1.00 94.00 86 LYS A C 1
ATOM 673 O O . LYS A 1 86 ? -17.012 -4.456 13.528 1.00 94.00 86 LYS A O 1
ATOM 678 N N . ALA A 1 87 ? -15.528 -4.781 15.178 1.00 96.12 87 ALA A N 1
ATOM 679 C CA . ALA A 1 87 ? -14.370 -4.889 14.301 1.00 96.12 87 ALA A CA 1
ATOM 680 C C . ALA A 1 87 ? -14.082 -6.381 14.056 1.00 96.12 87 ALA A C 1
ATOM 682 O O . ALA A 1 87 ? -13.806 -7.095 15.024 1.00 96.12 87 ALA A O 1
ATOM 683 N N . PRO A 1 88 ? -14.190 -6.886 12.813 1.00 94.88 88 PRO A N 1
ATOM 684 C CA . PRO A 1 88 ? -13.852 -8.273 12.503 1.00 94.88 88 PRO A CA 1
ATOM 685 C C . PRO A 1 88 ? -12.380 -8.575 12.808 1.00 94.88 88 PRO A C 1
ATOM 687 O O . PRO A 1 88 ? -11.530 -7.700 12.648 1.00 94.88 88 PRO A O 1
ATOM 690 N N . ALA A 1 89 ? -12.074 -9.819 13.190 1.00 96.56 89 ALA A N 1
ATOM 691 C CA . ALA A 1 89 ? -10.692 -10.269 13.393 1.00 96.56 89 ALA A CA 1
ATOM 692 C C . ALA A 1 89 ? -9.832 -10.060 12.133 1.00 96.56 89 ALA A C 1
ATOM 694 O O . ALA A 1 89 ? -8.702 -9.599 12.238 1.00 96.56 89 ALA A O 1
ATOM 695 N N . GLU A 1 90 ? -10.433 -10.276 10.958 1.00 97.19 90 GLU A N 1
ATOM 696 C CA . GLU A 1 90 ? -9.797 -10.134 9.640 1.00 97.19 90 GLU A CA 1
ATOM 697 C C . GLU A 1 90 ? -9.684 -8.685 9.144 1.00 97.19 90 GLU A C 1
ATOM 699 O O . GLU A 1 90 ? -9.271 -8.445 8.011 1.00 97.19 90 GLU A O 1
ATOM 704 N N . LEU A 1 91 ? -10.078 -7.686 9.945 1.00 97.94 91 LEU A N 1
ATOM 705 C CA . LEU A 1 91 ? -9.998 -6.281 9.535 1.00 97.94 91 LEU A CA 1
ATOM 706 C C . LEU A 1 91 ? -8.586 -5.864 9.061 1.00 97.94 91 LEU A C 1
ATOM 708 O O . LEU A 1 91 ? -8.517 -5.144 8.064 1.00 97.94 91 LEU A O 1
ATOM 712 N N . PRO A 1 92 ? -7.468 -6.292 9.690 1.00 98.44 92 PRO A N 1
ATOM 713 C CA . PRO A 1 92 ? -6.133 -5.981 9.183 1.00 98.44 92 PRO A CA 1
ATOM 714 C C . PRO A 1 92 ? -5.884 -6.523 7.766 1.00 98.44 92 PRO A C 1
ATOM 716 O O . PRO A 1 92 ? -5.399 -5.797 6.899 1.00 98.44 92 PRO A O 1
ATOM 719 N N . ASP A 1 93 ? -6.293 -7.762 7.495 1.00 98.31 93 ASP A N 1
ATOM 720 C CA . ASP A 1 93 ? -6.139 -8.392 6.178 1.00 98.31 93 ASP A CA 1
ATOM 721 C C . ASP A 1 93 ? -7.033 -7.748 5.121 1.00 98.31 93 ASP A C 1
ATOM 723 O O . ASP A 1 93 ? -6.614 -7.517 3.987 1.00 98.31 93 ASP A O 1
ATOM 727 N N . GLN A 1 94 ? -8.249 -7.355 5.502 1.00 97.88 94 GLN A N 1
ATOM 728 C CA . GLN A 1 94 ? -9.138 -6.600 4.622 1.00 97.88 94 GLN A CA 1
ATOM 729 C C . GLN A 1 94 ? -8.536 -5.242 4.241 1.00 97.88 94 GLN A C 1
ATOM 731 O O . GLN A 1 94 ? -8.629 -4.830 3.083 1.00 97.88 94 GLN A O 1
ATOM 736 N N . VAL A 1 95 ? -7.906 -4.538 5.186 1.00 98.50 95 VAL A N 1
ATOM 737 C CA . VAL A 1 95 ? -7.219 -3.265 4.912 1.00 98.50 95 VAL A CA 1
ATOM 738 C C . VAL A 1 95 ? -6.055 -3.483 3.948 1.00 98.50 95 VAL A C 1
ATOM 740 O O . VAL A 1 95 ? -5.937 -2.738 2.971 1.00 98.50 95 VAL A O 1
ATOM 743 N N . GLU A 1 96 ? -5.229 -4.503 4.189 1.00 98.38 96 GLU A N 1
ATOM 744 C CA . GLU A 1 96 ? -4.114 -4.863 3.311 1.00 98.38 96 GLU A CA 1
ATOM 745 C C . GLU A 1 96 ? -4.599 -5.150 1.887 1.00 98.38 96 GLU A C 1
ATOM 747 O O . GLU A 1 96 ? -4.123 -4.529 0.932 1.00 98.38 96 GLU A O 1
ATOM 752 N N . ALA A 1 97 ? -5.595 -6.029 1.746 1.00 98.06 97 ALA A N 1
ATOM 753 C CA . ALA A 1 97 ? -6.164 -6.413 0.460 1.00 98.06 97 ALA A CA 1
ATOM 754 C C . ALA A 1 97 ? -6.685 -5.195 -0.317 1.00 98.06 97 ALA A C 1
ATOM 756 O O . ALA A 1 97 ? -6.411 -5.054 -1.510 1.00 98.06 97 ALA A O 1
ATOM 757 N N . ARG A 1 98 ? -7.369 -4.260 0.356 1.00 97.75 98 ARG A N 1
ATOM 758 C CA . ARG A 1 98 ? -7.869 -3.031 -0.281 1.00 97.75 98 ARG A CA 1
ATOM 759 C C . ARG A 1 98 ? -6.760 -2.054 -0.654 1.00 97.75 98 ARG A C 1
ATOM 761 O O . ARG A 1 98 ? -6.840 -1.429 -1.710 1.00 97.75 98 ARG A O 1
ATOM 768 N N . LEU A 1 99 ? -5.724 -1.899 0.170 1.00 98.25 99 LEU A N 1
ATOM 769 C CA . LEU A 1 99 ? -4.562 -1.074 -0.181 1.00 98.25 99 LEU A CA 1
ATOM 770 C C . LEU A 1 99 ? -3.811 -1.654 -1.390 1.00 98.25 99 LEU A C 1
ATOM 772 O O . LEU A 1 99 ? -3.432 -0.897 -2.287 1.00 98.25 99 LEU A O 1
ATOM 776 N N . ARG A 1 100 ? -3.664 -2.981 -1.445 1.00 98.25 100 ARG A N 1
ATOM 777 C CA . ARG A 1 100 ? -3.070 -3.722 -2.565 1.00 98.25 100 ARG A CA 1
ATOM 778 C C . ARG A 1 100 ? -3.876 -3.571 -3.848 1.00 98.25 100 ARG A C 1
ATOM 780 O O . ARG A 1 100 ? -3.314 -3.161 -4.862 1.00 98.25 100 ARG A O 1
ATOM 787 N N . GLU A 1 101 ? -5.189 -3.771 -3.787 1.00 97.88 101 GLU A N 1
ATOM 788 C CA . GLU A 1 101 ? -6.106 -3.545 -4.912 1.00 97.88 101 GLU A CA 1
ATOM 789 C C . GLU A 1 101 ? -6.012 -2.103 -5.442 1.00 97.88 101 GLU A C 1
ATOM 791 O O . GLU A 1 101 ? -5.893 -1.882 -6.648 1.00 97.88 101 GLU A O 1
ATOM 796 N N . LEU A 1 102 ? -5.994 -1.102 -4.552 1.00 97.38 102 LEU A N 1
ATOM 797 C CA . LEU A 1 102 ? -5.844 0.304 -4.939 1.00 97.38 102 LEU A CA 1
ATOM 798 C C . LEU A 1 102 ? -4.499 0.586 -5.620 1.00 97.38 102 LEU A C 1
ATOM 800 O O . LEU A 1 102 ? -4.455 1.365 -6.577 1.00 97.38 102 LEU A O 1
ATOM 804 N N . ALA A 1 103 ? -3.408 -0.002 -5.130 1.00 98.25 103 ALA A N 1
ATOM 805 C CA . ALA A 1 103 ? -2.090 0.163 -5.730 1.00 98.25 103 ALA A CA 1
ATOM 806 C C . ALA A 1 103 ? -2.020 -0.495 -7.118 1.00 98.25 103 ALA A C 1
ATOM 808 O O . ALA A 1 103 ? -1.655 0.174 -8.084 1.00 98.25 103 ALA A O 1
ATOM 809 N N . LEU A 1 104 ? -2.473 -1.742 -7.264 1.00 98.31 104 LEU A N 1
ATOM 810 C CA . LEU A 1 104 ? -2.514 -2.442 -8.555 1.00 98.31 104 LEU A CA 1
ATOM 811 C C . LEU A 1 104 ? -3.461 -1.768 -9.559 1.00 98.31 104 LEU A C 1
ATOM 813 O O . LEU A 1 104 ? -3.121 -1.616 -10.733 1.00 98.31 104 LEU A O 1
ATOM 817 N N . GLY A 1 105 ? -4.613 -1.267 -9.104 1.00 98.12 105 GLY A N 1
ATOM 818 C CA . GLY A 1 105 ? -5.521 -0.477 -9.937 1.00 98.12 105 GLY A CA 1
ATOM 819 C C . GLY A 1 105 ? -4.852 0.793 -10.475 1.00 98.12 105 GLY A C 1
ATOM 820 O O . GLY A 1 105 ? -4.955 1.102 -11.666 1.00 98.12 105 GLY A O 1
ATOM 821 N N . ARG A 1 106 ? -4.089 1.503 -9.631 1.00 98.31 106 ARG A N 1
ATOM 822 C CA . ARG A 1 106 ? -3.284 2.663 -10.052 1.00 98.31 106 ARG A CA 1
ATOM 823 C C . ARG A 1 106 ? -2.147 2.276 -10.989 1.00 98.31 106 ARG A C 1
ATOM 825 O O . ARG A 1 106 ? -1.862 3.035 -11.910 1.00 98.31 106 ARG A O 1
ATOM 832 N N . PHE A 1 107 ? -1.551 1.099 -10.817 1.00 98.31 107 PHE A N 1
ATOM 833 C CA . PHE A 1 107 ? -0.546 0.584 -11.744 1.00 98.31 107 PHE A CA 1
ATOM 834 C C . PHE A 1 107 ? -1.127 0.373 -13.148 1.00 98.31 107 PHE A C 1
ATOM 836 O O . PHE A 1 107 ? -0.560 0.835 -14.141 1.00 98.31 107 PHE A O 1
ATOM 843 N N . GLY A 1 108 ? -2.315 -0.235 -13.234 1.00 97.94 108 GLY A N 1
ATOM 844 C CA . GLY A 1 108 ? -3.043 -0.403 -14.492 1.00 97.94 108 GLY A CA 1
ATOM 845 C C . GLY A 1 108 ? -3.418 0.930 -15.153 1.00 97.94 108 GLY A C 1
ATOM 846 O O . GLY A 1 108 ? -3.302 1.070 -16.374 1.00 97.94 108 GLY A O 1
ATOM 847 N N . LEU A 1 109 ? -3.815 1.939 -14.368 1.00 97.94 109 LEU A N 1
ATOM 848 C CA . LEU A 1 109 ? -4.068 3.297 -14.871 1.00 97.94 109 LEU A CA 1
ATOM 849 C C . LEU A 1 109 ? -2.785 3.980 -15.365 1.00 97.94 109 LEU A C 1
ATOM 851 O O . LEU A 1 109 ? -2.790 4.550 -16.454 1.00 97.94 109 LEU A O 1
ATOM 855 N N . ALA A 1 110 ? -1.679 3.871 -14.623 1.00 98.19 110 ALA A N 1
ATOM 856 C CA . ALA A 1 110 ? -0.378 4.397 -15.035 1.00 98.19 110 ALA A CA 1
ATOM 857 C C . ALA A 1 110 ? 0.083 3.779 -16.363 1.00 98.19 110 ALA A C 1
ATOM 859 O O . ALA A 1 110 ? 0.537 4.495 -17.254 1.00 98.19 110 ALA A O 1
ATOM 860 N N . ARG A 1 111 ? -0.119 2.469 -16.554 1.00 97.25 111 ARG A N 1
ATOM 861 C CA . ARG A 1 111 ? 0.135 1.799 -17.837 1.00 97.25 111 ARG A CA 1
ATOM 862 C C . ARG A 1 111 ? -0.715 2.377 -18.965 1.00 97.25 111 ARG A C 1
ATOM 864 O O . ARG A 1 111 ? -0.179 2.679 -20.027 1.00 97.25 111 ARG A O 1
ATOM 871 N N . LYS A 1 112 ? -2.029 2.516 -18.758 1.00 97.12 112 LYS A N 1
ATOM 872 C CA . LYS A 1 112 ? -2.942 3.089 -19.767 1.00 97.12 112 LYS A CA 1
ATOM 873 C C . LYS A 1 112 ? -2.556 4.524 -20.141 1.00 97.12 112 LYS A C 1
ATOM 875 O O . LYS A 1 112 ? -2.709 4.895 -21.295 1.00 97.12 112 LYS A O 1
ATOM 880 N N . ALA A 1 113 ? -2.008 5.284 -19.196 1.00 97.50 113 ALA A N 1
ATOM 881 C CA . ALA A 1 113 ? -1.496 6.635 -19.412 1.00 97.50 113 ALA A CA 1
ATOM 882 C C . ALA A 1 113 ? -0.099 6.688 -20.072 1.00 97.50 113 ALA A C 1
ATOM 884 O O . ALA A 1 113 ? 0.472 7.768 -20.186 1.00 97.50 113 ALA A O 1
ATOM 885 N N . GLY A 1 114 ? 0.490 5.550 -20.461 1.00 97.12 114 GLY A N 1
ATOM 886 C CA . GLY A 1 114 ? 1.834 5.498 -21.049 1.00 97.12 114 GLY A CA 1
ATOM 887 C C . GLY A 1 114 ? 2.976 5.717 -20.048 1.00 97.12 114 GLY A C 1
ATOM 888 O O . GLY A 1 114 ? 4.125 5.852 -20.452 1.00 97.12 114 GLY A O 1
ATOM 889 N N . ALA A 1 115 ? 2.691 5.719 -18.742 1.00 97.81 115 ALA A N 1
ATOM 890 C CA . ALA A 1 115 ? 3.664 5.999 -17.686 1.00 97.81 115 ALA A CA 1
ATOM 891 C C . ALA A 1 115 ? 4.429 4.759 -17.186 1.00 97.81 115 ALA A C 1
ATOM 893 O O . ALA A 1 115 ? 5.161 4.854 -16.201 1.00 97.81 115 ALA A O 1
ATOM 894 N N . VAL A 1 116 ? 4.252 3.593 -17.816 1.00 98.00 116 VAL A N 1
ATOM 895 C CA . VAL A 1 116 ? 4.890 2.333 -17.404 1.00 98.00 116 VAL A CA 1
ATOM 896 C C . VAL A 1 116 ? 5.612 1.68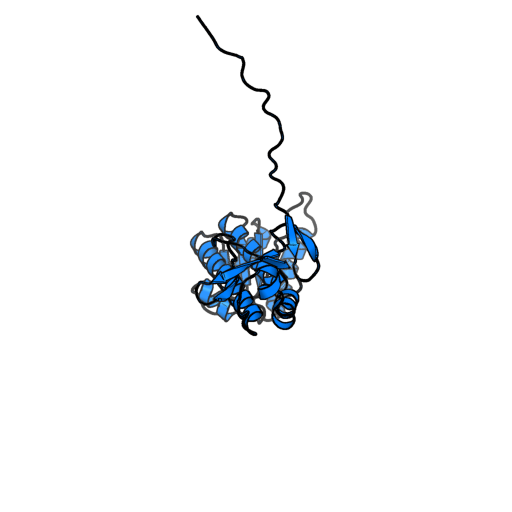7 -18.579 1.00 98.00 116 VAL A C 1
ATOM 898 O O . VAL A 1 116 ? 5.026 1.450 -19.636 1.00 98.00 116 VAL A O 1
ATOM 901 N N . VAL A 1 117 ? 6.874 1.329 -18.355 1.00 96.81 117 VAL A N 1
ATOM 902 C CA . VAL A 1 117 ? 7.719 0.574 -19.282 1.00 96.81 117 VAL A CA 1
ATOM 903 C C . VAL A 1 117 ? 8.008 -0.788 -18.661 1.00 96.81 117 VAL A C 1
ATOM 905 O O . VAL A 1 117 ? 8.612 -0.856 -17.601 1.00 96.81 117 VAL A O 1
ATOM 908 N N . ALA A 1 118 ? 7.596 -1.879 -19.308 1.00 95.12 118 ALA A N 1
ATOM 909 C CA . ALA A 1 118 ? 7.785 -3.239 -18.793 1.00 95.12 118 ALA A CA 1
ATOM 910 C C . ALA A 1 118 ? 8.748 -4.061 -19.662 1.00 95.12 118 ALA A C 1
ATOM 912 O O . ALA A 1 118 ? 8.734 -3.949 -20.893 1.00 95.12 118 ALA A O 1
ATOM 913 N N . GLY A 1 119 ? 9.530 -4.923 -19.010 1.00 91.19 119 GLY A N 1
ATOM 914 C CA . GLY A 1 119 ? 10.493 -5.830 -19.638 1.00 91.19 119 GLY A CA 1
ATOM 915 C C . GLY A 1 119 ? 11.942 -5.387 -19.440 1.00 91.19 119 GLY A C 1
ATOM 916 O O . GLY A 1 119 ? 12.264 -4.210 -19.576 1.00 91.19 119 GLY A O 1
ATOM 917 N N . PHE A 1 120 ? 12.814 -6.354 -19.157 1.00 92.19 120 PHE A N 1
ATOM 918 C CA . PHE A 1 120 ? 14.189 -6.145 -18.693 1.00 92.19 120 PHE A CA 1
ATOM 919 C C . PHE A 1 120 ? 14.980 -5.098 -19.504 1.00 92.19 120 PHE A C 1
ATOM 921 O O . PHE A 1 120 ? 15.294 -4.033 -18.981 1.00 92.19 120 PHE A O 1
ATOM 928 N N . SER A 1 121 ? 15.201 -5.326 -20.803 1.00 94.12 121 SER A N 1
ATOM 929 C CA . SER A 1 121 ? 16.000 -4.416 -21.643 1.00 94.12 121 SER A CA 1
ATOM 930 C C . SER A 1 121 ? 15.378 -3.022 -21.791 1.00 94.12 121 SER A C 1
ATOM 932 O O . SER A 1 121 ? 16.086 -2.024 -21.908 1.00 94.12 121 SER A O 1
ATOM 934 N N . LYS A 1 122 ? 14.041 -2.926 -21.768 1.00 95.69 122 LYS A N 1
ATOM 935 C CA . LYS A 1 122 ? 13.338 -1.636 -21.848 1.00 95.69 122 LYS A CA 1
ATOM 936 C C . LYS A 1 122 ? 13.466 -0.855 -20.545 1.00 95.69 122 LYS A C 1
ATOM 938 O O . LYS A 1 122 ? 13.609 0.362 -20.585 1.00 95.69 122 LYS A O 1
ATOM 943 N N . VAL A 1 123 ? 13.425 -1.554 -19.412 1.00 96.25 123 VAL A N 1
ATOM 944 C CA . VAL A 1 123 ? 13.642 -0.979 -18.082 1.00 96.25 123 VAL A CA 1
ATOM 945 C C . VAL A 1 123 ? 15.077 -0.479 -17.946 1.00 96.25 123 VAL A C 1
ATOM 947 O O . VAL A 1 123 ? 15.266 0.653 -17.513 1.00 96.25 123 VAL A O 1
ATOM 950 N N . GLU A 1 124 ? 16.079 -1.248 -18.379 1.00 94.94 124 GLU A N 1
ATOM 951 C CA . GLU A 1 124 ? 17.474 -0.781 -18.393 1.00 94.94 124 GLU A CA 1
ATOM 952 C C . GLU A 1 124 ? 17.653 0.484 -19.242 1.00 94.94 124 GLU A C 1
ATOM 954 O O . GLU A 1 124 ? 18.273 1.450 -18.793 1.00 94.94 124 GLU A O 1
ATOM 959 N N . ALA A 1 125 ? 17.066 0.510 -20.443 1.00 95.12 125 ALA A N 1
ATOM 960 C CA . ALA A 1 125 ? 17.093 1.692 -21.299 1.00 95.12 125 ALA A CA 1
ATOM 961 C C . ALA A 1 125 ? 16.392 2.896 -20.647 1.00 95.12 125 ALA A C 1
ATOM 963 O O . ALA A 1 125 ? 16.895 4.015 -20.737 1.00 95.12 125 ALA A O 1
ATOM 964 N N . ALA A 1 126 ? 15.264 2.673 -19.964 1.00 95.69 126 ALA A N 1
ATOM 965 C CA . ALA A 1 126 ? 14.543 3.721 -19.247 1.00 95.69 126 ALA A CA 1
ATOM 966 C C . ALA A 1 126 ? 15.355 4.274 -18.065 1.00 95.69 126 ALA A C 1
ATOM 968 O O . ALA A 1 126 ? 15.436 5.484 -17.901 1.00 95.69 126 ALA A O 1
ATOM 969 N N . ILE A 1 127 ? 16.037 3.423 -17.291 1.00 94.38 127 ILE A N 1
ATOM 970 C CA . ILE A 1 127 ? 16.936 3.859 -16.205 1.00 94.38 127 ILE A CA 1
ATOM 971 C C . ILE A 1 127 ? 18.048 4.774 -16.735 1.00 94.38 127 ILE A C 1
ATOM 973 O O . ILE A 1 127 ? 18.430 5.740 -16.074 1.00 94.38 127 ILE A O 1
ATOM 977 N N . ALA A 1 128 ? 18.578 4.475 -17.923 1.00 91.25 128 ALA A N 1
ATOM 978 C CA . ALA A 1 128 ? 19.662 5.252 -18.510 1.00 91.25 128 ALA A CA 1
ATOM 979 C C . ALA A 1 128 ? 19.222 6.651 -18.978 1.00 91.25 128 ALA A C 1
ATOM 981 O O . ALA A 1 128 ? 20.010 7.591 -18.873 1.00 91.25 128 ALA A O 1
ATOM 982 N N . ARG A 1 129 ? 17.992 6.794 -19.490 1.00 90.94 129 ARG A N 1
ATOM 983 C CA . ARG A 1 129 ? 17.558 7.999 -20.223 1.00 90.94 129 ARG A CA 1
ATOM 984 C C . ARG A 1 129 ? 16.445 8.807 -19.549 1.00 90.94 129 ARG A C 1
ATOM 986 O O . ARG A 1 129 ? 16.403 10.018 -19.722 1.00 90.94 129 ARG A O 1
ATOM 993 N N . ASP A 1 130 ? 15.550 8.154 -18.811 1.00 92.75 130 ASP A N 1
ATOM 994 C CA . ASP A 1 130 ? 14.299 8.737 -18.328 1.00 92.75 130 ASP A CA 1
ATOM 995 C C . ASP A 1 130 ? 14.400 9.132 -16.847 1.00 92.75 130 ASP A C 1
ATOM 997 O O . ASP A 1 130 ? 15.174 8.564 -16.070 1.00 92.75 130 ASP A O 1
ATOM 1001 N N . GLN A 1 131 ? 13.567 10.086 -16.426 1.00 92.81 131 GLN A N 1
ATOM 1002 C CA . GLN A 1 131 ? 13.320 10.336 -15.008 1.00 92.81 131 GLN A CA 1
ATOM 1003 C C . GLN A 1 131 ? 12.221 9.393 -14.513 1.00 92.81 131 GLN A C 1
ATOM 1005 O O . GLN A 1 131 ? 11.091 9.400 -15.010 1.00 92.81 131 GLN A O 1
ATOM 1010 N N . LEU A 1 132 ? 12.547 8.581 -13.510 1.00 95.50 132 LEU A N 1
ATOM 1011 C CA . LEU A 1 132 ? 11.659 7.551 -12.983 1.00 95.50 132 LEU A CA 1
ATOM 1012 C C . LEU A 1 132 ? 11.083 7.976 -11.627 1.00 95.50 132 LEU A C 1
ATOM 1014 O O . LEU A 1 132 ? 11.805 8.468 -10.764 1.00 95.50 132 LEU A O 1
ATOM 1018 N N . ALA A 1 133 ? 9.783 7.765 -11.426 1.00 96.75 133 ALA A N 1
ATOM 1019 C CA . ALA A 1 133 ? 9.163 7.864 -10.104 1.00 96.75 133 ALA A CA 1
ATOM 1020 C C . ALA A 1 133 ? 9.377 6.580 -9.291 1.00 96.75 133 ALA A C 1
ATOM 1022 O O . ALA A 1 133 ? 9.544 6.636 -8.075 1.00 96.75 133 ALA A O 1
ATOM 1023 N N . GLY A 1 134 ? 9.391 5.424 -9.956 1.00 96.94 134 GLY A N 1
ATOM 1024 C CA . GLY A 1 134 ? 9.537 4.142 -9.286 1.00 96.94 134 GLY A CA 1
ATOM 1025 C C . GLY A 1 134 ? 10.059 3.044 -10.197 1.00 96.94 134 GLY A C 1
ATOM 1026 O O . GLY A 1 134 ? 9.979 3.126 -11.424 1.00 96.94 134 GLY A O 1
ATOM 1027 N N . LEU A 1 135 ? 10.587 2.004 -9.571 1.00 96.81 135 LEU A N 1
ATOM 1028 C CA . LEU A 1 135 ? 11.027 0.781 -10.211 1.00 96.81 135 LEU A CA 1
ATOM 1029 C C . LEU A 1 135 ? 10.361 -0.397 -9.503 1.00 96.81 135 LEU A C 1
ATOM 1031 O O . LEU A 1 135 ? 10.567 -0.621 -8.313 1.00 96.81 135 LEU A O 1
ATOM 1035 N N . VAL A 1 136 ? 9.581 -1.157 -10.258 1.00 96.88 136 VAL A N 1
ATOM 1036 C CA . VAL A 1 136 ? 8.879 -2.341 -9.783 1.00 96.88 136 VAL A CA 1
ATOM 1037 C C . VAL A 1 136 ? 9.676 -3.576 -10.167 1.00 96.88 136 VAL A C 1
ATOM 1039 O O . VAL A 1 136 ? 10.025 -3.764 -11.335 1.00 96.88 136 VAL A O 1
ATOM 1042 N N . THR A 1 137 ? 9.948 -4.427 -9.186 1.00 95.75 137 THR A N 1
ATOM 1043 C CA . THR A 1 137 ? 10.450 -5.785 -9.400 1.00 95.75 137 THR A CA 1
ATOM 1044 C C . THR A 1 137 ? 9.560 -6.747 -8.638 1.00 95.75 137 THR A C 1
ATOM 1046 O O . THR A 1 137 ? 9.300 -6.519 -7.460 1.00 95.75 137 THR A O 1
ATOM 1049 N N . ALA A 1 138 ? 9.101 -7.805 -9.299 1.00 95.69 138 ALA A N 1
ATOM 1050 C CA . ALA A 1 138 ? 8.263 -8.813 -8.673 1.00 95.69 138 ALA A CA 1
ATOM 1051 C C . ALA A 1 138 ? 8.942 -9.395 -7.418 1.00 95.69 138 ALA A C 1
ATOM 1053 O O . ALA A 1 138 ? 10.158 -9.636 -7.412 1.00 95.69 138 ALA A O 1
ATOM 1054 N N . SER A 1 139 ? 8.171 -9.596 -6.350 1.00 94.56 139 SER A N 1
ATOM 1055 C CA . SER A 1 139 ? 8.661 -10.136 -5.074 1.00 94.56 139 SER A CA 1
ATOM 1056 C C . SER A 1 139 ? 9.217 -11.557 -5.225 1.00 94.56 139 SER A C 1
ATOM 1058 O O . SER A 1 139 ? 10.213 -11.898 -4.591 1.00 94.56 139 SER A O 1
ATOM 1060 N N . ASP A 1 140 ? 8.623 -12.334 -6.128 1.00 94.31 140 ASP A N 1
ATOM 1061 C CA . ASP A 1 140 ? 8.970 -13.700 -6.534 1.00 94.31 140 ASP A CA 1
ATOM 1062 C C . ASP A 1 140 ? 9.900 -13.756 -7.765 1.00 94.31 140 ASP A C 1
ATOM 1064 O O . ASP A 1 140 ? 10.179 -14.827 -8.303 1.00 94.31 140 ASP A O 1
ATOM 1068 N N . GLY A 1 141 ? 10.405 -12.606 -8.225 1.00 87.19 141 GLY A N 1
ATOM 1069 C CA . GLY A 1 141 ? 11.332 -12.530 -9.351 1.00 87.19 141 GLY A CA 1
ATOM 1070 C C . GLY A 1 141 ? 12.728 -13.065 -9.016 1.00 87.19 141 GLY A C 1
ATOM 1071 O O . GLY A 1 141 ? 13.240 -12.856 -7.914 1.00 87.19 141 GLY A O 1
ATOM 1072 N N . ALA A 1 142 ? 13.382 -13.691 -10.000 1.00 87.88 142 ALA A N 1
ATOM 1073 C CA . ALA A 1 142 ? 14.731 -14.236 -9.855 1.00 87.88 142 ALA A CA 1
ATOM 1074 C C . ALA A 1 142 ? 15.782 -13.165 -9.498 1.00 87.88 142 ALA A C 1
ATOM 1076 O O . ALA A 1 142 ? 15.785 -12.054 -10.040 1.00 87.88 142 ALA A O 1
ATOM 1077 N N . ASP A 1 143 ? 16.742 -13.532 -8.644 1.00 87.94 143 ASP A N 1
ATOM 1078 C CA . ASP A 1 143 ? 17.762 -12.602 -8.144 1.00 87.94 143 ASP A CA 1
ATOM 1079 C C . ASP A 1 143 ? 18.693 -12.063 -9.236 1.00 87.94 143 ASP A C 1
ATOM 1081 O O . ASP A 1 143 ? 19.198 -10.948 -9.120 1.00 87.94 143 ASP A O 1
ATOM 1085 N N . ASP A 1 144 ? 18.926 -12.821 -10.312 1.00 88.31 144 ASP A N 1
ATOM 1086 C CA . ASP A 1 144 ? 19.834 -12.398 -11.382 1.00 88.31 144 ASP A CA 1
ATOM 1087 C C . ASP A 1 144 ? 19.342 -11.148 -12.122 1.00 88.31 144 ASP A C 1
ATOM 1089 O O . ASP A 1 144 ? 20.088 -10.178 -12.279 1.00 88.31 144 ASP A O 1
ATOM 1093 N N . GLY A 1 145 ? 18.062 -11.134 -12.508 1.00 85.94 145 GLY A N 1
ATOM 1094 C CA . GLY A 1 145 ? 17.441 -9.966 -13.132 1.00 85.94 145 GLY A CA 1
ATOM 1095 C C . GLY A 1 145 ? 17.472 -8.758 -12.197 1.00 85.94 145 GLY A C 1
ATOM 1096 O O . GLY A 1 145 ? 17.862 -7.662 -12.604 1.00 85.94 145 GLY A O 1
ATOM 1097 N N . ARG A 1 146 ? 17.172 -8.976 -10.911 1.00 87.69 146 ARG A N 1
ATOM 1098 C CA . ARG A 1 146 ? 17.214 -7.932 -9.880 1.00 87.69 146 ARG A CA 1
ATOM 1099 C C . ARG A 1 146 ? 18.603 -7.299 -9.757 1.00 87.69 146 ARG A C 1
ATOM 1101 O O . ARG A 1 146 ? 18.716 -6.078 -9.860 1.00 87.69 146 ARG A O 1
ATOM 1108 N N . ARG A 1 147 ? 19.661 -8.108 -9.623 1.00 90.50 147 ARG A N 1
ATOM 1109 C CA . ARG A 1 147 ? 21.049 -7.620 -9.499 1.00 90.50 147 ARG A CA 1
ATOM 1110 C C . ARG A 1 147 ? 21.474 -6.754 -10.683 1.00 90.50 147 ARG A C 1
ATOM 1112 O O . ARG A 1 147 ? 22.159 -5.750 -10.489 1.00 90.50 147 ARG A O 1
ATOM 1119 N N . LYS A 1 148 ? 21.077 -7.123 -11.903 1.00 91.31 148 LYS A N 1
ATOM 1120 C CA . LYS A 1 148 ? 21.406 -6.355 -13.114 1.00 91.31 148 LYS A CA 1
ATOM 1121 C C . LYS A 1 148 ? 20.702 -4.998 -13.138 1.00 91.31 148 LYS A C 1
ATOM 1123 O O . LYS A 1 148 ? 21.346 -3.984 -13.401 1.00 91.31 148 LYS A O 1
ATOM 1128 N N . ILE A 1 149 ? 19.419 -4.956 -12.779 1.00 91.88 149 ILE A N 1
ATOM 1129 C CA . ILE A 1 149 ? 18.670 -3.697 -12.677 1.00 91.88 149 ILE A CA 1
ATOM 1130 C C . ILE A 1 149 ? 19.250 -2.785 -11.580 1.00 91.88 149 ILE A C 1
ATOM 1132 O O . ILE A 1 149 ? 19.439 -1.587 -11.802 1.00 91.88 149 ILE A O 1
ATOM 1136 N N . GLU A 1 150 ? 19.602 -3.337 -10.419 1.00 90.06 150 GLU A N 1
ATOM 1137 C CA . GLU A 1 150 ? 20.278 -2.588 -9.350 1.00 90.06 150 GLU A CA 1
ATOM 1138 C C . GLU A 1 150 ? 21.648 -2.059 -9.793 1.00 90.06 150 GLU A C 1
ATOM 1140 O O . GLU A 1 150 ? 22.006 -0.922 -9.482 1.00 90.06 150 GLU A O 1
ATOM 1145 N N . ALA A 1 151 ? 22.413 -2.841 -10.561 1.00 91.62 151 ALA A N 1
ATOM 1146 C CA . ALA A 1 151 ? 23.672 -2.387 -11.143 1.00 91.62 151 ALA A CA 1
ATOM 1147 C C . ALA A 1 151 ? 23.464 -1.223 -12.128 1.00 91.62 151 ALA A C 1
ATOM 1149 O O . ALA A 1 151 ? 24.228 -0.255 -12.090 1.00 91.62 151 ALA A O 1
ATOM 1150 N N . ALA A 1 152 ? 22.412 -1.267 -12.953 1.00 91.56 152 ALA A N 1
ATOM 1151 C CA . ALA A 1 152 ? 22.052 -0.171 -13.851 1.00 91.56 152 ALA A CA 1
ATOM 1152 C C . ALA A 1 152 ? 21.702 1.115 -13.080 1.00 91.56 152 ALA A C 1
ATOM 1154 O O . ALA A 1 152 ? 22.184 2.191 -13.447 1.00 91.56 152 ALA A O 1
ATOM 1155 N N . LEU A 1 153 ? 20.940 1.006 -11.983 1.00 90.25 153 LEU A N 1
ATOM 1156 C CA . LEU A 1 153 ? 20.667 2.130 -11.081 1.00 90.25 153 LEU A CA 1
ATOM 1157 C C . LEU A 1 153 ? 21.959 2.675 -10.469 1.00 90.25 153 LEU A C 1
ATOM 1159 O O . LEU A 1 153 ? 22.225 3.870 -10.582 1.00 90.25 153 LEU A O 1
ATOM 1163 N N . ARG A 1 154 ? 22.801 1.817 -9.876 1.00 89.62 154 ARG A N 1
ATOM 1164 C CA . ARG A 1 154 ? 24.085 2.249 -9.300 1.00 89.62 154 ARG A CA 1
ATOM 1165 C C . ARG A 1 154 ? 24.916 3.022 -10.317 1.00 89.62 154 ARG A C 1
ATOM 1167 O O . ARG A 1 154 ? 25.376 4.106 -9.994 1.00 89.62 154 ARG A O 1
ATOM 1174 N N . ARG A 1 155 ? 25.033 2.525 -11.553 1.00 89.44 155 ARG A N 1
ATOM 1175 C CA . ARG A 1 155 ? 25.762 3.207 -12.634 1.00 89.44 155 ARG A CA 1
ATOM 1176 C C . ARG A 1 155 ? 25.177 4.585 -12.960 1.00 89.44 155 ARG A C 1
ATOM 1178 O O . ARG A 1 155 ? 25.939 5.534 -13.106 1.00 89.44 155 ARG A O 1
ATOM 1185 N N . ARG A 1 156 ? 23.848 4.715 -13.053 1.00 86.81 156 ARG A N 1
ATOM 1186 C CA . ARG A 1 156 ? 23.175 5.997 -13.341 1.00 86.81 156 ARG A CA 1
ATOM 1187 C C . ARG A 1 156 ? 23.409 7.037 -12.243 1.00 86.81 156 ARG A C 1
ATOM 1189 O O . ARG A 1 156 ? 23.577 8.211 -12.550 1.00 86.81 156 ARG A O 1
ATOM 1196 N N . PHE A 1 157 ? 23.432 6.603 -10.984 1.00 83.12 157 PHE A N 1
ATOM 1197 C CA . PHE A 1 157 ? 23.527 7.485 -9.817 1.00 83.12 157 PHE A CA 1
ATOM 1198 C C . PHE A 1 157 ? 24.934 7.564 -9.195 1.00 83.12 157 PHE A C 1
ATOM 1200 O O . PHE A 1 157 ? 25.080 8.175 -8.141 1.00 83.12 157 PHE A O 1
ATOM 1207 N N . ALA A 1 158 ? 25.960 6.965 -9.811 1.00 82.00 158 ALA A N 1
ATOM 1208 C CA . ALA A 1 158 ? 27.334 6.973 -9.296 1.00 82.00 158 ALA A CA 1
ATOM 1209 C C . ALA A 1 158 ? 28.105 8.279 -9.570 1.00 82.00 158 ALA A C 1
ATOM 1211 O O . ALA A 1 158 ? 29.107 8.520 -8.910 1.00 82.00 158 ALA A O 1
ATOM 1212 N N . SER A 1 159 ? 27.675 9.102 -10.537 1.00 67.12 159 SER A N 1
ATOM 1213 C CA . SER A 1 159 ? 28.488 10.217 -11.064 1.00 67.12 159 SER A CA 1
ATOM 1214 C C . SER A 1 159 ? 27.667 11.436 -11.521 1.00 67.12 159 SER A C 1
ATOM 1216 O O . SER A 1 159 ? 28.107 12.194 -12.382 1.00 67.12 159 SER A O 1
ATOM 1218 N N . SER A 1 160 ? 26.446 11.622 -11.018 1.00 61.16 160 SER A N 1
ATOM 1219 C CA . SER A 1 160 ? 25.601 12.721 -11.501 1.00 61.16 160 SER A CA 1
ATOM 1220 C C . SER A 1 160 ? 25.959 14.036 -10.801 1.00 61.16 160 SER A C 1
ATOM 1222 O O . SER A 1 160 ? 25.660 14.191 -9.620 1.00 61.16 160 SER A O 1
ATOM 1224 N N . GLU A 1 161 ? 26.564 14.983 -11.529 1.00 65.56 161 GLU A N 1
ATOM 1225 C CA . GLU A 1 161 ? 26.806 16.364 -11.062 1.00 65.56 161 GLU A CA 1
ATOM 1226 C C . GLU A 1 161 ? 25.493 17.109 -10.771 1.00 65.56 161 GLU A C 1
ATOM 1228 O O . GLU A 1 161 ? 25.433 17.984 -9.912 1.00 65.56 161 GLU A O 1
ATOM 1233 N N . THR A 1 162 ? 24.406 16.722 -11.447 1.00 63.88 162 THR A N 1
ATOM 1234 C CA . THR A 1 162 ? 23.048 17.185 -11.146 1.00 63.88 162 THR A CA 1
ATOM 1235 C C . THR A 1 162 ? 22.327 16.150 -10.275 1.00 63.88 162 THR A C 1
ATOM 1237 O O . THR A 1 162 ? 22.202 14.997 -10.702 1.00 63.88 162 THR A O 1
ATOM 1240 N N . PRO A 1 163 ? 21.809 16.510 -9.088 1.00 68.69 163 PRO A N 1
ATOM 1241 C CA . PRO A 1 163 ? 21.041 15.592 -8.252 1.00 68.69 163 PRO A CA 1
ATOM 1242 C C . PRO A 1 163 ? 19.751 15.147 -8.958 1.00 68.69 163 PRO A C 1
ATOM 1244 O O . PRO A 1 163 ? 18.764 15.876 -9.004 1.00 68.69 163 PRO A O 1
ATOM 1247 N N . VAL A 1 164 ? 19.742 13.937 -9.519 1.00 71.12 164 VAL A N 1
ATOM 1248 C CA . VAL A 1 164 ? 18.513 13.309 -10.018 1.00 71.12 164 VAL A CA 1
ATOM 1249 C C . VAL A 1 164 ? 17.889 12.518 -8.864 1.00 71.12 164 VAL A C 1
ATOM 1251 O O . VAL A 1 164 ? 18.585 11.694 -8.261 1.00 71.12 164 VAL A O 1
ATOM 1254 N N . PRO A 1 165 ? 16.599 12.722 -8.535 1.00 81.81 165 PRO A N 1
ATOM 1255 C CA . PRO A 1 165 ? 15.932 11.938 -7.503 1.00 81.81 165 PRO A CA 1
ATOM 1256 C C . PRO A 1 165 ? 15.985 10.446 -7.831 1.00 81.81 165 PRO A C 1
ATOM 1258 O O . PRO A 1 165 ? 15.683 10.034 -8.956 1.00 81.81 165 PRO A O 1
ATOM 1261 N N . ARG A 1 166 ? 16.355 9.624 -6.846 1.00 89.25 166 ARG A N 1
ATOM 1262 C CA . ARG A 1 166 ? 16.324 8.169 -7.011 1.00 89.25 166 ARG A CA 1
ATOM 1263 C C . ARG A 1 166 ? 14.872 7.686 -7.110 1.00 89.25 166 ARG A C 1
ATOM 1265 O O . ARG A 1 166 ? 14.029 8.166 -6.349 1.00 89.25 166 ARG A O 1
ATOM 1272 N N . PRO A 1 167 ? 14.567 6.731 -8.006 1.00 93.81 167 PRO A N 1
ATOM 1273 C CA . PRO A 1 167 ? 13.243 6.133 -8.056 1.00 93.81 167 PRO A CA 1
ATOM 1274 C C . PRO A 1 167 ? 12.974 5.315 -6.794 1.00 93.81 167 PRO A C 1
ATOM 1276 O O 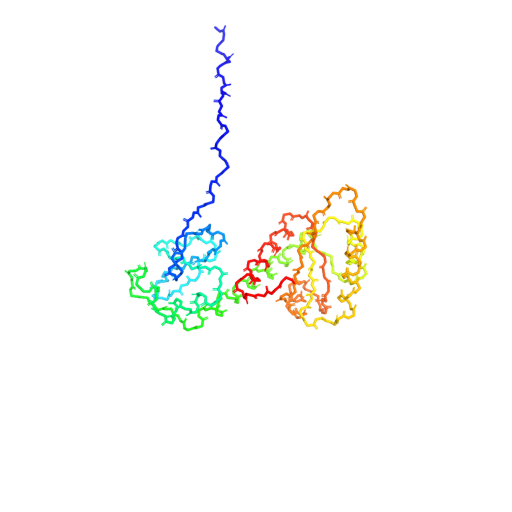. PRO A 1 167 ? 13.881 4.705 -6.228 1.00 93.81 167 PRO A O 1
ATOM 1279 N N . GLN A 1 168 ? 11.707 5.249 -6.403 1.00 95.31 168 GLN A N 1
ATOM 1280 C CA . GLN A 1 168 ? 11.258 4.377 -5.322 1.00 95.31 168 GLN A CA 1
ATOM 1281 C C . GLN A 1 168 ? 11.314 2.913 -5.766 1.00 95.31 168 GLN A C 1
ATOM 1283 O O . GLN A 1 168 ? 10.772 2.561 -6.816 1.00 95.31 168 GLN A O 1
ATOM 1288 N N . LEU A 1 169 ? 11.962 2.056 -4.977 1.00 94.44 169 LEU A N 1
ATOM 1289 C CA . LEU A 1 169 ? 12.007 0.619 -5.239 1.00 94.44 169 LEU A CA 1
ATOM 1290 C C . LEU A 1 169 ? 10.741 -0.038 -4.682 1.00 94.44 169 LEU A C 1
ATOM 1292 O O . LEU A 1 169 ? 10.375 0.159 -3.527 1.00 94.44 169 LEU A O 1
ATOM 1296 N N . ILE A 1 170 ? 10.041 -0.796 -5.524 1.00 96.31 170 ILE A N 1
ATOM 1297 C CA . ILE A 1 170 ? 8.761 -1.422 -5.188 1.00 96.31 170 ILE A CA 1
ATOM 1298 C C . ILE A 1 170 ? 8.877 -2.921 -5.452 1.00 96.31 170 ILE A C 1
ATOM 1300 O O . ILE A 1 170 ? 8.991 -3.355 -6.600 1.00 96.31 170 ILE A O 1
ATOM 1304 N N . ARG A 1 171 ? 8.850 -3.708 -4.373 1.00 95.44 171 ARG A N 1
ATOM 1305 C CA . ARG A 1 171 ? 9.083 -5.164 -4.388 1.00 95.44 171 ARG A CA 1
ATOM 1306 C C . ARG A 1 171 ? 8.008 -5.968 -3.651 1.00 95.44 171 ARG A C 1
ATOM 1308 O O . ARG A 1 171 ? 8.278 -7.040 -3.128 1.00 95.44 171 ARG A O 1
ATOM 1315 N N . ILE A 1 172 ? 6.798 -5.420 -3.579 1.00 96.25 172 ILE A N 1
ATOM 1316 C CA . ILE A 1 172 ? 5.700 -5.912 -2.724 1.00 96.25 172 ILE A CA 1
ATOM 1317 C C . ILE A 1 172 ? 4.578 -6.631 -3.491 1.00 96.25 172 ILE A C 1
ATOM 1319 O O . ILE A 1 172 ? 3.569 -6.989 -2.887 1.00 96.25 172 ILE A O 1
ATOM 1323 N N . PHE A 1 173 ? 4.740 -6.809 -4.805 1.00 97.38 173 PHE A N 1
ATOM 1324 C CA . PHE A 1 173 ? 3.766 -7.456 -5.686 1.00 97.38 173 PHE A CA 1
ATOM 1325 C C . PHE A 1 173 ? 4.393 -8.682 -6.348 1.00 97.38 173 PHE A C 1
ATOM 1327 O O . PHE A 1 173 ? 5.529 -8.599 -6.822 1.00 97.38 173 PHE A O 1
ATOM 1334 N N . ALA A 1 174 ? 3.654 -9.784 -6.408 1.00 96.06 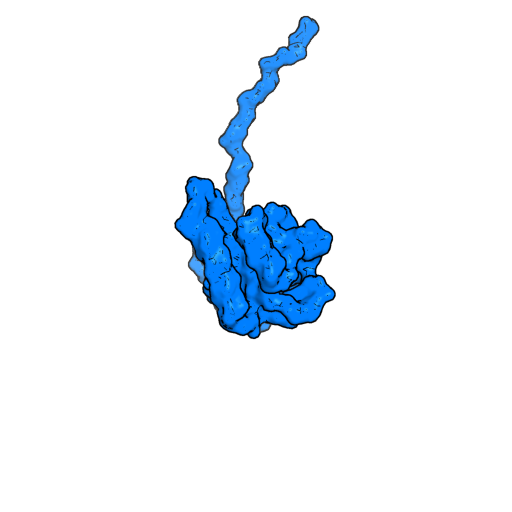174 ALA A N 1
ATOM 1335 C CA . ALA A 1 174 ? 4.045 -10.997 -7.113 1.00 96.06 174 ALA A CA 1
ATOM 1336 C C . ALA A 1 174 ? 3.915 -10.836 -8.637 1.00 96.06 174 ALA A C 1
ATOM 1338 O O . ALA A 1 174 ? 3.198 -9.962 -9.140 1.00 96.06 174 ALA A O 1
ATOM 1339 N N . THR A 1 175 ? 4.580 -11.713 -9.385 1.00 96.19 175 THR A N 1
ATOM 1340 C CA . THR A 1 175 ? 4.575 -11.710 -10.856 1.00 96.19 175 THR A CA 1
ATOM 1341 C C . THR A 1 175 ? 3.157 -11.787 -11.426 1.00 96.19 175 THR A C 1
ATOM 1343 O O . THR A 1 175 ? 2.839 -11.097 -12.399 1.00 96.19 175 THR A O 1
ATOM 1346 N N . GLU A 1 176 ? 2.287 -12.587 -10.809 1.00 96.19 176 GLU A N 1
ATOM 1347 C CA . GLU A 1 176 ? 0.887 -12.730 -11.218 1.00 96.19 176 GLU A CA 1
ATOM 1348 C C . GLU A 1 176 ? 0.105 -11.418 -11.061 1.00 96.19 176 GLU A C 1
ATOM 1350 O O . GLU A 1 176 ? -0.549 -10.967 -12.003 1.00 96.19 176 GLU A O 1
ATOM 1355 N N . GLU A 1 177 ? 0.234 -10.750 -9.912 1.00 97.12 177 GLU A N 1
ATOM 1356 C CA . GLU A 1 177 ? -0.439 -9.477 -9.630 1.00 97.12 177 GLU A CA 1
ATOM 1357 C C . GLU A 1 177 ? -0.028 -8.387 -10.627 1.00 97.12 177 GLU A C 1
ATOM 1359 O O . GLU A 1 177 ? -0.869 -7.659 -11.169 1.00 97.12 177 GLU A O 1
ATOM 1364 N N . LEU A 1 178 ? 1.276 -8.299 -10.910 1.00 96.75 178 LEU A N 1
ATOM 1365 C CA . LEU A 1 178 ? 1.817 -7.374 -11.903 1.00 96.75 178 LEU A CA 1
ATOM 1366 C C . LEU A 1 178 ? 1.295 -7.697 -13.301 1.00 96.75 178 LEU A C 1
ATOM 1368 O O . LEU A 1 178 ? 0.931 -6.785 -14.052 1.00 96.75 178 LEU A O 1
ATOM 1372 N N . GLY A 1 179 ? 1.238 -8.982 -13.648 1.00 95.00 179 GLY A N 1
ATOM 1373 C CA . GLY A 1 179 ? 0.759 -9.420 -14.947 1.00 95.00 179 GLY A CA 1
ATOM 1374 C C . GLY A 1 179 ? -0.714 -9.083 -15.180 1.00 95.00 179 GLY A C 1
ATOM 1375 O O . GLY A 1 179 ? -1.068 -8.531 -16.229 1.00 95.00 179 GLY A O 1
ATOM 1376 N N . LEU A 1 180 ? -1.559 -9.314 -14.172 1.00 95.25 180 LEU A N 1
ATOM 1377 C CA . LEU A 1 180 ? -2.978 -8.949 -14.186 1.00 95.25 180 LEU A CA 1
ATOM 1378 C C . LEU A 1 180 ? -3.168 -7.434 -14.339 1.00 95.25 180 LEU A C 1
ATOM 1380 O O . LEU A 1 180 ? -3.892 -6.987 -15.232 1.00 95.25 180 LEU A O 1
ATOM 1384 N N . ALA A 1 181 ? -2.467 -6.627 -13.538 1.00 95.12 181 ALA A N 1
ATOM 1385 C CA . ALA A 1 181 ? -2.562 -5.167 -13.606 1.00 95.12 181 ALA A CA 1
ATOM 1386 C C . ALA A 1 181 ? -2.115 -4.610 -14.972 1.00 95.12 181 ALA A C 1
ATOM 1388 O O . ALA A 1 181 ? -2.684 -3.642 -15.499 1.00 95.12 181 ALA A O 1
ATOM 1389 N N . LEU A 1 182 ? -1.107 -5.232 -15.588 1.00 93.56 182 LEU A N 1
ATOM 1390 C CA . LEU A 1 182 ? -0.575 -4.802 -16.877 1.00 93.56 182 LEU A CA 1
ATOM 1391 C C . LEU A 1 182 ? -1.280 -5.422 -18.087 1.00 93.56 182 LEU A C 1
ATOM 1393 O O . LEU A 1 182 ? -1.074 -4.938 -19.203 1.00 93.56 182 LEU A O 1
ATOM 1397 N N . GLY A 1 183 ? -2.145 -6.416 -17.881 1.00 91.62 183 GLY A N 1
ATOM 1398 C CA . GLY A 1 183 ? -2.801 -7.162 -18.955 1.00 91.62 183 GLY A CA 1
ATOM 1399 C C . GLY A 1 183 ? -1.807 -7.940 -19.821 1.00 91.62 183 GLY A C 1
ATOM 1400 O O . GLY A 1 183 ? -2.001 -8.044 -21.031 1.00 91.62 183 GLY A O 1
ATOM 1401 N N . ARG A 1 184 ? -0.697 -8.401 -19.230 1.00 88.69 184 ARG A N 1
ATOM 1402 C CA . ARG A 1 184 ? 0.364 -9.170 -19.899 1.00 88.69 184 ARG A CA 1
ATOM 1403 C C . ARG A 1 184 ? 0.939 -10.193 -18.921 1.00 88.69 184 ARG A C 1
ATOM 1405 O O . ARG A 1 184 ? 1.266 -9.796 -17.811 1.00 88.69 184 ARG A O 1
ATOM 1412 N N . PRO A 1 185 ? 1.116 -11.465 -19.299 1.00 88.25 185 PRO A N 1
ATOM 1413 C CA . PRO A 1 185 ? 1.706 -12.450 -18.397 1.00 88.25 185 PRO A CA 1
ATOM 1414 C C . PRO A 1 185 ? 3.196 -12.163 -18.133 1.00 88.25 185 PRO A C 1
ATOM 1416 O O . PRO A 1 185 ? 3.859 -11.493 -18.929 1.00 88.25 185 PRO A O 1
ATOM 1419 N N . ASN A 1 186 ? 3.725 -12.724 -17.040 1.00 86.56 186 ASN A N 1
ATOM 1420 C CA . ASN A 1 186 ? 5.161 -12.808 -16.734 1.00 86.56 186 ASN A CA 1
ATOM 1421 C C . ASN A 1 186 ? 5.901 -11.459 -16.641 1.00 86.56 186 ASN A C 1
ATOM 1423 O O . ASN A 1 186 ? 7.039 -11.327 -17.103 1.00 86.56 186 ASN A O 1
ATOM 1427 N N . VAL A 1 187 ? 5.279 -10.433 -16.050 1.00 90.94 187 VAL A N 1
ATOM 1428 C CA . VAL A 1 187 ? 5.969 -9.156 -15.830 1.00 90.94 187 VAL A CA 1
ATOM 1429 C C . VAL A 1 187 ? 6.801 -9.210 -14.553 1.00 90.94 187 VAL A C 1
ATOM 1431 O O . VAL A 1 187 ? 6.271 -9.092 -13.456 1.00 90.94 187 VAL A O 1
ATOM 1434 N N . ILE A 1 188 ? 8.121 -9.319 -14.721 1.00 94.31 188 ILE A N 1
ATOM 1435 C CA . ILE A 1 188 ? 9.078 -9.328 -13.603 1.00 94.31 188 ILE A CA 1
ATOM 1436 C C . ILE A 1 188 ? 9.575 -7.923 -13.252 1.00 94.31 188 ILE A C 1
ATOM 1438 O O . ILE A 1 188 ? 9.683 -7.583 -12.079 1.00 94.31 188 ILE A O 1
ATOM 1442 N N . HIS A 1 189 ? 9.880 -7.096 -14.258 1.00 95.94 189 HIS A N 1
ATOM 1443 C CA . HIS A 1 189 ? 10.432 -5.754 -14.063 1.00 95.94 189 HIS A CA 1
ATOM 1444 C C . HIS A 1 189 ? 9.631 -4.707 -14.834 1.00 95.94 189 HIS A C 1
ATOM 1446 O O . HIS A 1 189 ? 9.337 -4.889 -16.025 1.00 95.94 189 HIS A O 1
ATOM 1452 N N . ALA A 1 190 ? 9.351 -3.583 -14.177 1.00 97.25 190 ALA A N 1
ATOM 1453 C CA . ALA A 1 190 ? 8.752 -2.413 -14.799 1.00 97.25 190 ALA A CA 1
ATOM 1454 C C . ALA A 1 190 ? 9.329 -1.107 -14.234 1.00 97.25 190 ALA A C 1
ATOM 1456 O O . ALA A 1 190 ? 9.500 -0.954 -13.030 1.00 97.25 190 ALA A O 1
ATOM 1457 N N . ALA A 1 191 ? 9.591 -0.143 -15.109 1.00 97.56 191 ALA A N 1
ATOM 1458 C CA . ALA A 1 191 ? 9.932 1.226 -14.759 1.00 97.56 191 ALA A CA 1
ATOM 1459 C C . ALA A 1 191 ? 8.672 2.093 -14.819 1.00 97.56 191 ALA A C 1
ATOM 1461 O O . ALA A 1 191 ? 7.865 1.976 -15.746 1.00 97.56 191 ALA A O 1
ATOM 1462 N N . VAL A 1 192 ? 8.518 2.976 -13.838 1.00 98.19 192 VAL A N 1
ATOM 1463 C CA . VAL A 1 192 ? 7.406 3.921 -13.734 1.00 98.19 192 VAL A CA 1
ATOM 1464 C C . VAL A 1 192 ? 7.955 5.322 -13.951 1.00 98.19 192 VAL A C 1
ATOM 1466 O O . VAL A 1 192 ? 8.776 5.806 -13.171 1.00 98.19 192 VAL A O 1
ATOM 1469 N N . LEU A 1 193 ? 7.503 5.975 -15.017 1.00 97.75 193 LEU A N 1
ATOM 1470 C CA . LEU A 1 193 ? 7.962 7.302 -15.416 1.00 97.75 193 LEU A CA 1
ATOM 1471 C C . LEU A 1 193 ? 7.486 8.374 -14.431 1.00 97.75 193 LEU A C 1
ATOM 1473 O O . LEU A 1 193 ? 6.397 8.271 -13.851 1.00 97.75 193 LEU A O 1
ATOM 1477 N N . HIS A 1 194 ? 8.281 9.433 -14.277 1.00 96.31 194 HIS A N 1
ATOM 1478 C CA . HIS A 1 194 ? 7.951 10.570 -13.425 1.00 96.31 194 HIS A CA 1
ATOM 1479 C C . HIS A 1 194 ? 6.809 11.415 -14.016 1.00 96.31 194 HIS A C 1
ATOM 1481 O O . HIS A 1 194 ? 7.011 12.422 -14.683 1.00 96.31 194 HIS A O 1
ATOM 1487 N N . SER A 1 195 ? 5.576 10.986 -13.754 1.00 96.94 195 SER A N 1
ATOM 1488 C CA . SER A 1 195 ? 4.330 11.590 -14.239 1.00 96.94 195 SER A CA 1
ATOM 1489 C C . SER A 1 195 ? 3.264 11.585 -13.135 1.00 96.94 195 SER A C 1
ATOM 1491 O O . SER A 1 195 ? 3.418 10.845 -12.160 1.00 96.94 195 SER A O 1
ATOM 1493 N N . PRO A 1 196 ? 2.154 12.341 -13.258 1.00 98.00 196 PRO A N 1
ATOM 1494 C CA . PRO A 1 196 ? 1.070 12.299 -12.273 1.00 98.00 196 PRO A CA 1
ATOM 1495 C C . PRO A 1 196 ? 0.516 10.886 -12.029 1.00 98.00 196 PRO A C 1
ATOM 1497 O O . PRO A 1 196 ? 0.343 10.480 -10.881 1.00 98.00 196 PRO A O 1
ATOM 1500 N N . ALA A 1 197 ? 0.299 10.103 -13.092 1.00 97.88 197 ALA A N 1
ATOM 1501 C CA . ALA A 1 197 ? -0.195 8.731 -12.968 1.00 97.88 197 ALA A CA 1
ATOM 1502 C C . ALA A 1 197 ? 0.854 7.793 -12.344 1.00 97.88 197 ALA A C 1
ATOM 1504 O O . ALA A 1 197 ? 0.520 6.975 -11.487 1.00 97.88 197 ALA A O 1
ATOM 1505 N N . GLY A 1 198 ? 2.128 7.953 -12.724 1.00 98.00 198 GLY A N 1
ATOM 1506 C CA . GLY A 1 198 ? 3.238 7.196 -12.150 1.00 98.00 198 GLY A CA 1
ATOM 1507 C C . GLY A 1 198 ? 3.432 7.470 -10.657 1.00 98.00 198 GLY A C 1
ATOM 1508 O O . GLY A 1 198 ? 3.489 6.529 -9.867 1.00 98.00 198 GLY A O 1
ATOM 1509 N N . ARG A 1 199 ? 3.443 8.746 -10.250 1.00 98.00 199 ARG A N 1
ATOM 1510 C CA . ARG A 1 199 ? 3.510 9.147 -8.835 1.00 98.00 199 ARG A CA 1
ATOM 1511 C C . ARG A 1 199 ? 2.324 8.613 -8.042 1.00 98.00 199 ARG A C 1
ATOM 1513 O O . ARG A 1 199 ? 2.530 8.031 -6.989 1.00 98.00 199 ARG A O 1
ATOM 1520 N N . SER A 1 200 ? 1.109 8.678 -8.595 1.00 98.00 200 SER A N 1
ATOM 1521 C CA . SER A 1 200 ? -0.074 8.122 -7.927 1.00 98.00 200 SER A CA 1
ATOM 1522 C C . SER A 1 200 ? 0.080 6.632 -7.592 1.00 98.00 200 SER A C 1
ATOM 1524 O O . SER A 1 200 ? -0.292 6.206 -6.497 1.00 98.00 200 SER A O 1
ATOM 1526 N N . PHE A 1 201 ? 0.645 5.834 -8.505 1.00 98.50 201 PHE A N 1
ATOM 1527 C CA . PHE A 1 201 ? 0.964 4.428 -8.243 1.00 98.50 201 PHE A CA 1
ATOM 1528 C C . PHE A 1 201 ? 2.062 4.260 -7.182 1.00 98.50 201 PHE A C 1
ATOM 1530 O O . PHE A 1 201 ? 1.921 3.424 -6.285 1.00 98.50 201 PHE A O 1
ATOM 1537 N N . VAL A 1 202 ? 3.131 5.054 -7.260 1.00 98.25 202 VAL A N 1
ATOM 1538 C CA . VAL A 1 202 ? 4.233 5.016 -6.289 1.00 98.25 202 VAL A CA 1
ATOM 1539 C C . VAL A 1 202 ? 3.730 5.350 -4.882 1.00 98.25 202 VAL A C 1
ATOM 1541 O O . VAL A 1 202 ? 3.960 4.565 -3.966 1.00 98.25 202 VAL A O 1
ATOM 1544 N N . ASP A 1 203 ? 2.942 6.411 -4.718 1.00 97.25 203 ASP A N 1
ATOM 1545 C CA . ASP A 1 203 ? 2.364 6.815 -3.429 1.00 97.25 203 ASP A CA 1
ATOM 1546 C C . ASP A 1 203 ? 1.459 5.721 -2.845 1.00 97.25 203 ASP A C 1
ATOM 1548 O O . ASP A 1 203 ? 1.479 5.433 -1.647 1.00 97.25 203 ASP A O 1
ATOM 1552 N N . ALA A 1 204 ? 0.672 5.059 -3.699 1.00 97.81 204 ALA A N 1
ATOM 1553 C CA . ALA A 1 204 ? -0.159 3.928 -3.296 1.00 97.81 204 ALA A CA 1
ATOM 1554 C C . ALA A 1 204 ? 0.671 2.736 -2.809 1.00 97.81 204 ALA A C 1
ATOM 1556 O O . ALA A 1 204 ? 0.306 2.096 -1.824 1.00 97.81 204 ALA A O 1
ATOM 1557 N N . SER A 1 205 ? 1.778 2.462 -3.497 1.00 98.25 205 SER A N 1
ATOM 1558 C CA . SER A 1 205 ? 2.689 1.366 -3.178 1.00 98.25 205 SER A CA 1
ATOM 1559 C C . SER A 1 205 ? 3.445 1.634 -1.882 1.00 98.25 205 SER A C 1
ATOM 1561 O O . SER A 1 205 ? 3.521 0.745 -1.041 1.00 98.25 205 SER A O 1
ATOM 1563 N N . ILE A 1 206 ? 3.914 2.868 -1.663 1.00 96.81 206 ILE A N 1
ATOM 1564 C CA . ILE A 1 206 ? 4.514 3.298 -0.390 1.00 96.81 206 ILE A CA 1
ATOM 1565 C C . ILE A 1 206 ? 3.505 3.118 0.741 1.00 96.81 206 ILE A C 1
ATOM 1567 O O . ILE A 1 206 ? 3.837 2.555 1.782 1.00 96.81 206 ILE A O 1
ATOM 1571 N N . ARG A 1 207 ? 2.255 3.549 0.537 1.00 97.00 207 ARG A N 1
ATOM 1572 C CA . ARG A 1 207 ? 1.205 3.413 1.548 1.00 97.00 207 ARG A CA 1
ATOM 1573 C C . ARG A 1 207 ? 0.931 1.949 1.911 1.00 97.00 207 ARG A C 1
ATOM 1575 O O . ARG A 1 207 ? 0.795 1.650 3.094 1.00 97.00 207 ARG A O 1
ATOM 1582 N N . LEU A 1 208 ? 0.870 1.050 0.924 1.00 98.19 208 LEU A N 1
ATOM 1583 C CA . LEU A 1 208 ? 0.743 -0.394 1.158 1.00 98.19 208 LEU A CA 1
ATOM 1584 C C . LEU A 1 208 ? 1.968 -0.954 1.888 1.00 98.19 208 LEU A C 1
ATOM 1586 O O . LEU A 1 208 ? 1.806 -1.624 2.900 1.00 98.19 208 LEU A O 1
ATOM 1590 N N . ARG A 1 209 ? 3.178 -0.649 1.405 1.00 97.19 209 ARG A N 1
ATOM 1591 C CA . ARG A 1 209 ? 4.448 -1.114 1.981 1.00 97.19 209 ARG A CA 1
ATOM 1592 C C . ARG A 1 209 ? 4.563 -0.747 3.459 1.00 97.19 209 ARG A C 1
ATOM 1594 O O . ARG A 1 209 ? 4.877 -1.606 4.275 1.00 97.19 209 ARG A O 1
ATOM 1601 N N . ARG A 1 210 ? 4.246 0.510 3.795 1.00 96.62 210 ARG A N 1
ATOM 1602 C CA . ARG A 1 210 ? 4.205 1.007 5.177 1.00 96.62 210 ARG A CA 1
ATOM 1603 C C . ARG A 1 210 ? 3.207 0.229 6.024 1.00 96.62 210 ARG A C 1
ATOM 1605 O O . ARG A 1 210 ? 3.550 -0.181 7.122 1.00 96.62 210 ARG A O 1
ATOM 1612 N N . TYR A 1 211 ? 2.007 -0.012 5.494 1.00 98.31 211 TYR A N 1
ATOM 1613 C CA . TYR A 1 211 ? 0.982 -0.760 6.214 1.00 98.31 211 TYR A CA 1
ATOM 1614 C C . TYR A 1 211 ? 1.433 -2.183 6.565 1.00 98.31 211 TYR A C 1
ATOM 1616 O O . TYR A 1 211 ? 1.269 -2.601 7.706 1.00 98.31 211 TYR A O 1
ATOM 1624 N N . ILE A 1 212 ? 2.030 -2.905 5.613 1.00 97.06 212 ILE A N 1
ATOM 1625 C CA . ILE A 1 212 ? 2.467 -4.299 5.806 1.00 97.06 212 ILE A CA 1
ATOM 1626 C C . ILE A 1 212 ? 3.832 -4.431 6.501 1.00 97.06 212 ILE A C 1
ATOM 1628 O O . ILE A 1 212 ? 4.292 -5.549 6.708 1.00 97.06 212 ILE A O 1
ATOM 1632 N N . GLY A 1 213 ? 4.501 -3.319 6.827 1.00 93.06 213 GLY A N 1
ATOM 1633 C CA . GLY A 1 213 ? 5.827 -3.331 7.453 1.00 93.06 213 GLY A CA 1
ATOM 1634 C C . GLY A 1 213 ? 6.940 -3.904 6.566 1.00 93.06 213 GLY A C 1
ATOM 1635 O O . GLY A 1 213 ? 7.938 -4.402 7.079 1.00 93.06 213 GLY A O 1
ATOM 1636 N N . ALA A 1 214 ? 6.780 -3.870 5.239 1.00 81.88 214 ALA A N 1
ATOM 1637 C CA . ALA A 1 214 ? 7.795 -4.380 4.320 1.00 81.88 214 ALA A CA 1
ATOM 1638 C C . ALA A 1 214 ? 8.962 -3.388 4.180 1.00 81.88 214 ALA A C 1
ATOM 1640 O O . ALA A 1 214 ? 8.748 -2.181 4.067 1.00 81.88 214 ALA A O 1
ATOM 1641 N N . ALA A 1 215 ? 10.189 -3.911 4.168 1.00 72.56 215 ALA A N 1
ATOM 1642 C CA . ALA A 1 215 ? 11.404 -3.122 3.977 1.00 72.56 215 ALA A CA 1
ATOM 1643 C C . ALA A 1 215 ? 11.515 -2.535 2.555 1.00 72.56 215 ALA A C 1
ATOM 1645 O O . ALA A 1 215 ? 10.841 -2.985 1.622 1.00 72.56 215 ALA A O 1
ATOM 1646 N N . ASP A 1 216 ? 12.378 -1.525 2.423 1.00 56.56 216 ASP A N 1
ATOM 1647 C CA . ASP A 1 216 ? 12.685 -0.814 1.176 1.00 56.56 216 ASP A CA 1
ATOM 1648 C C . ASP A 1 216 ? 13.455 -1.651 0.141 1.00 56.56 216 ASP A C 1
ATOM 1650 O O . ASP A 1 216 ? 14.358 -2.430 0.522 1.00 56.56 216 ASP A O 1
#

Organism: NCBI:txid1855383

Radius of gyration: 21.63 Å; chains: 1; bounding box: 53×73×45 Å

pLDDT: mean 89.73, std 15.86, range [33.22, 98.62]

Secondary structure (DSSP, 8-state):
-----------S--S-PPPEEEBTTT--EEEGGGEEEEEE-TTSBEEEETTS---S--EEEES-HHHHHHHHHTTHHHHHHTS--B--TTHHHHHHHHHHHHHHHHHHHHHHTT-EEESHHHHHHHHHHS-EEEEEE-TTS-HHHHHHHHHHHHHHHSS-SS-PPPPEEE--S-HHHHHHHHTSS---EEEEESSHHHHHHHHHHHHHHHHHT---

Sequence (216 aa):
MSEADAIETVEADDLGRERERTCIVTRQVLPETDLIRFVPAPDGTVVADLRRRLPGRGVWVSLDRERVAEAVRKNLFARSLKAAVKAPAELPDQVEARLRELALGRFGLARKAGAVVAGFSKVEAAIARDQLAGLVTASDGADDGRRKIEAALRRRFASSETPVPRPQLIRIFATEELGLALGRPNVIHAAVLHSPAGRSFVDASIRLRRYIGAAD